Protein AF-A0A383DN54-F1 (afdb_monomer_lite)

Foldseek 3Di:
DQQLLVLQLQLLVCQLVLNLVSSLVSLLVSLVVCVVVVHDQVLVLLLQLAKFWPPPLDRDRDPVSSVVVSVVVPPDPDDPDSAHEAEDEAAAPVGLQDDDSDPPPPPVPDPPPQFKWKKKFKFAFQDWDWDDDPNDIDIGGRFTHPIDTDDGDDPDDDDPVVVVVSRRSIHINARARSSGGHMTMYMYIYHYHDD

Secondary structure (DSSP, 8-state):
-HHHHHHHHHHHHHHHTT-HHHHHHHHHHHHHHHHTTT--HHHHHHHTSS-EEES-SS---SHHHHHHHHHTT-S-----S-EEEEEEE-SBTTBTT---SS-TT--TT-S-TT-EEEEEEEE-SSPEEEEEETTEEEEEES-EEEEEEEEEE-SSPP-HHHHHHHHHT-EEEPEEETTEEE-EEEEEEEEPPP-

Organism: NCBI:txid408172

pLDDT: mean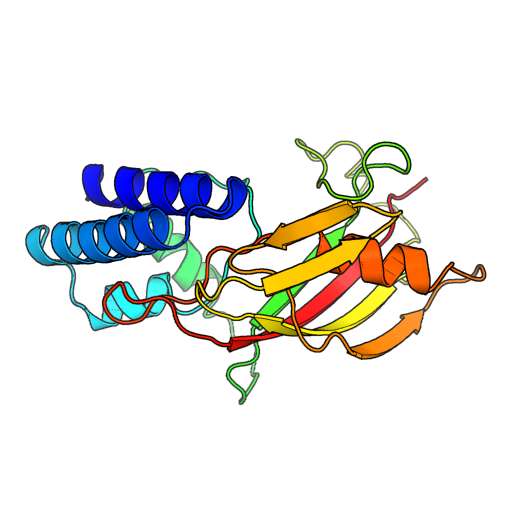 81.06, std 15.21, range [35.59, 97.69]

Radius of gyration: 17.47 Å; chains: 1; bounding box: 41×42×43 Å

Sequence (195 aa):
EGMAMVEIYLGDWQVLFGNSEAAARSYARANQLLLDAGIDQLTINRVFAEPKLLPAFNFISSWEQALAGLDARDQPSSSVEDVSNFSFRQWSPQFPYSKAPVDYGADDSLEMDDEYAIFSFNLAGLEEGGRWHRGRFRKGVSSPRDLELLTINFREPVNRMELENSILNLNFRPKLEDGAPQSVNATLSYQFAGE

Structure (mmCIF, N/CA/C/O backbone):
data_AF-A0A383DN54-F1
#
_entry.id   AF-A0A383DN54-F1
#
loop_
_atom_site.group_PDB
_atom_site.id
_atom_site.type_symbol
_atom_site.label_atom_id
_atom_site.label_alt_id
_atom_site.label_comp_id
_atom_site.label_asym_id
_atom_site.label_entity_id
_atom_site.label_seq_id
_atom_site.pdbx_PDB_ins_code
_atom_site.Cartn_x
_atom_site.Cartn_y
_atom_site.Cartn_z
_atom_site.occupancy
_atom_site.B_iso_or_equiv
_atom_site.auth_seq_id
_atom_site.auth_comp_id
_atom_site.auth_asym_id
_atom_site.auth_atom_id
_atom_site.pdbx_PDB_model_num
ATOM 1 N N . GLU A 1 1 ? -7.478 4.820 19.600 1.00 81.31 1 GLU A N 1
ATOM 2 C CA . GLU A 1 1 ? -6.587 5.282 18.507 1.00 81.31 1 GLU A CA 1
ATOM 3 C C . GLU A 1 1 ? -5.239 4.562 18.434 1.00 81.31 1 GLU A C 1
ATOM 5 O O . GLU A 1 1 ? -5.032 3.840 17.471 1.00 81.31 1 GLU A O 1
ATOM 10 N N . GLY A 1 2 ? -4.331 4.674 19.417 1.00 86.44 2 GLY A N 1
ATOM 11 C CA . GLY A 1 2 ? -2.987 4.062 19.315 1.00 86.44 2 GLY A CA 1
ATOM 12 C C . GLY A 1 2 ? -2.985 2.548 19.038 1.00 86.44 2 GLY A C 1
ATOM 13 O O . GLY A 1 2 ? -2.234 2.069 18.195 1.00 86.44 2 GLY A O 1
ATOM 14 N N . MET A 1 3 ? -3.897 1.796 19.663 1.00 90.81 3 MET A N 1
ATOM 15 C CA . MET A 1 3 ? -4.083 0.367 19.365 1.00 90.81 3 MET A CA 1
ATOM 16 C C . MET A 1 3 ? -4.560 0.103 17.930 1.00 90.81 3 MET A C 1
ATOM 18 O O . MET A 1 3 ? -4.166 -0.897 17.339 1.00 90.81 3 MET A O 1
ATOM 22 N N . ALA A 1 4 ? -5.372 0.993 17.355 1.00 93.12 4 ALA A N 1
ATOM 23 C CA . ALA A 1 4 ? -5.788 0.869 15.963 1.00 93.12 4 ALA A CA 1
ATOM 24 C C . ALA A 1 4 ? -4.604 1.064 15.010 1.00 93.12 4 ALA A C 1
ATOM 26 O O . ALA A 1 4 ? -4.461 0.316 14.049 1.00 93.12 4 ALA A O 1
ATOM 27 N N . MET A 1 5 ? -3.714 2.016 15.318 1.00 90.81 5 MET A N 1
ATOM 28 C CA . MET A 1 5 ? -2.477 2.215 14.555 1.00 90.81 5 MET A CA 1
ATOM 29 C C . MET A 1 5 ? -1.598 0.968 14.578 1.00 90.81 5 MET A C 1
ATOM 31 O O . MET A 1 5 ? -1.124 0.535 13.531 1.00 90.81 5 MET A O 1
ATOM 35 N N . VAL A 1 6 ? -1.434 0.340 15.746 1.00 92.94 6 VAL A N 1
ATOM 36 C CA . VAL A 1 6 ? -0.702 -0.930 15.866 1.00 92.94 6 VAL A CA 1
ATOM 37 C C . VAL A 1 6 ? -1.313 -2.013 14.978 1.00 92.94 6 VAL A C 1
ATOM 39 O O . VAL A 1 6 ? -0.575 -2.698 14.276 1.00 92.94 6 VAL A O 1
ATOM 42 N N . GLU A 1 7 ? -2.639 -2.150 14.964 1.00 95.44 7 GLU A N 1
ATOM 43 C CA . GLU A 1 7 ? -3.322 -3.131 14.112 1.00 95.44 7 GLU A CA 1
ATOM 44 C C . GLU A 1 7 ? -3.128 -2.849 12.615 1.00 95.44 7 GLU A C 1
ATOM 46 O O . GLU A 1 7 ? -2.909 -3.781 11.847 1.00 95.44 7 GLU A O 1
ATOM 51 N N . ILE A 1 8 ? -3.093 -1.584 12.185 1.00 94.12 8 ILE A N 1
ATOM 52 C CA . ILE A 1 8 ? -2.778 -1.236 10.788 1.00 94.12 8 ILE A CA 1
ATOM 53 C C . ILE A 1 8 ? -1.373 -1.716 10.414 1.00 94.12 8 ILE A C 1
ATOM 55 O O . ILE A 1 8 ? -1.195 -2.375 9.390 1.00 94.12 8 ILE A O 1
ATOM 59 N N . TYR A 1 9 ? -0.373 -1.416 11.245 1.00 93.44 9 TYR A N 1
ATOM 60 C CA . TYR A 1 9 ? 1.002 -1.849 10.988 1.00 93.44 9 TYR A CA 1
ATOM 61 C C . TYR A 1 9 ? 1.158 -3.366 11.074 1.00 93.44 9 TYR A C 1
ATOM 63 O O . TYR A 1 9 ? 1.936 -3.942 10.316 1.00 93.44 9 TYR A O 1
ATOM 71 N N . LEU A 1 10 ? 0.409 -4.028 11.957 1.00 95.06 10 LEU A N 1
ATOM 72 C CA . LEU A 1 10 ? 0.352 -5.484 11.988 1.00 95.06 10 LEU A CA 1
ATOM 73 C C . LEU A 1 10 ? -0.206 -6.030 10.670 1.00 95.06 10 LEU A C 1
ATOM 75 O O . LEU A 1 10 ? 0.384 -6.951 10.113 1.00 95.06 10 LEU A O 1
ATOM 79 N N . GLY A 1 11 ? -1.271 -5.430 10.134 1.00 95.19 11 GLY A N 1
ATOM 80 C CA . GLY A 1 11 ? -1.813 -5.769 8.819 1.00 95.19 11 GLY A CA 1
ATOM 81 C C . GLY A 1 11 ? -0.771 -5.639 7.707 1.00 95.19 11 GLY A C 1
ATOM 82 O O . GLY A 1 11 ? -0.565 -6.586 6.950 1.00 95.19 11 GLY A O 1
ATOM 83 N N . ASP A 1 12 ? -0.031 -4.529 7.671 1.00 94.38 12 ASP A N 1
ATOM 84 C CA . ASP A 1 12 ? 1.045 -4.317 6.691 1.00 94.38 12 ASP A CA 1
ATOM 85 C C . ASP A 1 12 ? 2.143 -5.381 6.781 1.00 94.38 12 ASP A C 1
ATOM 87 O O . ASP A 1 12 ? 2.633 -5.877 5.764 1.00 94.38 12 ASP A O 1
ATOM 91 N N . TRP A 1 13 ? 2.521 -5.762 8.002 1.00 93.94 13 TRP A N 1
ATOM 92 C CA . TRP A 1 13 ? 3.463 -6.852 8.226 1.00 93.94 13 TRP A CA 1
ATOM 93 C C . TRP A 1 13 ? 2.933 -8.176 7.677 1.00 93.94 13 TRP A C 1
ATOM 95 O O . TRP A 1 13 ? 3.672 -8.900 7.013 1.00 93.94 13 TRP A O 1
ATOM 105 N N . GLN A 1 14 ? 1.657 -8.488 7.907 1.00 94.62 14 GLN A N 1
ATOM 106 C CA . GLN A 1 14 ? 1.045 -9.698 7.359 1.00 94.62 14 GLN A CA 1
ATOM 107 C C . GLN A 1 14 ? 1.033 -9.681 5.822 1.00 94.62 14 GLN A C 1
ATOM 109 O O . GLN A 1 14 ? 1.320 -10.712 5.214 1.00 94.62 14 GLN A O 1
ATOM 114 N N . VAL A 1 15 ? 0.800 -8.525 5.185 1.00 91.81 15 VAL A N 1
ATOM 115 C CA . VAL A 1 15 ? 0.902 -8.368 3.720 1.00 91.81 15 VAL A CA 1
ATOM 116 C C . VAL A 1 15 ? 2.311 -8.690 3.224 1.00 91.81 15 VAL A C 1
ATOM 118 O O . VAL A 1 15 ? 2.463 -9.510 2.319 1.00 91.81 15 VAL A O 1
ATOM 121 N N . LEU A 1 16 ? 3.346 -8.119 3.850 1.00 89.62 16 LEU A N 1
ATOM 122 C CA . LEU A 1 16 ? 4.748 -8.355 3.474 1.00 89.62 16 LEU A CA 1
ATOM 123 C C . LEU A 1 16 ? 5.159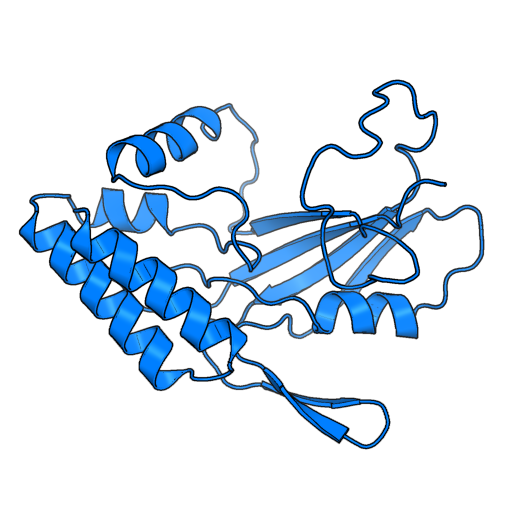 -9.834 3.563 1.00 89.62 16 LEU A C 1
ATOM 125 O O . LEU A 1 16 ? 6.034 -10.277 2.818 1.00 89.62 16 LEU A O 1
ATOM 129 N N . PHE A 1 17 ? 4.523 -10.602 4.450 1.00 88.75 17 PHE A N 1
ATOM 130 C CA . PHE A 1 17 ? 4.756 -12.040 4.610 1.00 88.75 17 PHE A CA 1
ATOM 131 C C . PHE A 1 17 ? 3.732 -12.927 3.886 1.00 88.75 17 PHE A C 1
ATOM 133 O O . PHE A 1 17 ? 3.776 -14.150 4.025 1.00 88.75 17 PHE A O 1
ATOM 140 N N . GLY A 1 18 ? 2.836 -12.340 3.089 1.00 88.44 18 GLY A N 1
ATOM 141 C CA . GLY A 1 18 ? 1.869 -13.076 2.277 1.00 88.44 18 GLY A CA 1
ATOM 142 C C . GLY A 1 18 ? 0.733 -13.731 3.069 1.00 88.44 18 GLY A C 1
ATOM 143 O O . GLY A 1 18 ? 0.177 -14.726 2.613 1.00 88.44 18 GLY A O 1
ATOM 144 N N . ASN A 1 19 ? 0.385 -13.205 4.244 1.00 91.56 19 ASN A N 1
ATOM 145 C CA . ASN A 1 19 ? -0.679 -13.728 5.100 1.00 91.56 19 ASN A CA 1
ATOM 146 C C . ASN A 1 19 ? -1.969 -12.898 4.953 1.00 91.56 19 ASN A C 1
ATOM 148 O O . ASN A 1 19 ? -2.297 -12.056 5.792 1.00 91.56 19 ASN A O 1
ATOM 152 N N . SER A 1 20 ? -2.688 -13.138 3.855 1.00 90.94 20 SER A N 1
ATOM 153 C CA . SER A 1 20 ? -3.900 -12.406 3.450 1.00 90.94 20 SER A CA 1
ATOM 154 C C . SER A 1 20 ? -4.986 -12.379 4.536 1.00 90.94 20 SER A C 1
ATOM 156 O O . SER A 1 20 ? -5.504 -11.320 4.886 1.00 90.94 20 SER A O 1
ATOM 158 N N . GLU A 1 21 ? -5.301 -13.529 5.131 1.00 92.31 21 GLU A N 1
ATOM 159 C CA . GLU A 1 21 ? -6.377 -13.652 6.121 1.00 92.31 21 GLU A CA 1
ATOM 160 C C . GLU A 1 21 ? -6.054 -12.923 7.436 1.00 92.31 21 GLU A C 1
ATOM 162 O O . GLU A 1 21 ? -6.937 -12.348 8.078 1.00 92.31 21 GLU A O 1
ATOM 167 N N . ALA A 1 22 ? -4.793 -12.950 7.875 1.00 94.69 22 ALA A N 1
ATOM 168 C CA . ALA A 1 22 ? -4.376 -12.205 9.059 1.00 94.69 22 ALA A CA 1
ATOM 169 C C . ALA A 1 22 ? -4.338 -10.695 8.788 1.00 94.69 22 ALA A C 1
ATOM 171 O O . ALA A 1 22 ? -4.782 -9.927 9.639 1.00 94.69 22 ALA A O 1
ATOM 172 N N . ALA A 1 23 ? -3.888 -10.278 7.599 1.00 95.31 23 ALA A N 1
ATOM 173 C CA . ALA A 1 23 ? -3.925 -8.877 7.187 1.00 95.31 23 ALA A CA 1
ATOM 174 C C . ALA A 1 23 ? -5.361 -8.326 7.195 1.00 95.31 23 ALA A C 1
ATOM 176 O O . ALA A 1 23 ? -5.616 -7.296 7.816 1.00 95.31 23 ALA A O 1
ATOM 177 N N . ALA A 1 24 ? -6.315 -9.056 6.601 1.00 95.12 24 ALA A N 1
ATOM 178 C CA . ALA A 1 24 ? -7.727 -8.669 6.576 1.00 95.12 24 ALA A CA 1
ATOM 179 C C . ALA A 1 24 ? -8.295 -8.476 7.990 1.00 95.12 24 ALA A C 1
ATOM 181 O O . ALA A 1 24 ? -8.959 -7.481 8.275 1.00 95.12 24 ALA A O 1
ATOM 182 N N . ARG A 1 25 ? -7.996 -9.414 8.898 1.00 96.81 25 ARG A N 1
ATOM 183 C CA . ARG A 1 25 ? -8.436 -9.343 10.297 1.00 96.81 25 ARG A CA 1
ATOM 184 C C . ARG A 1 25 ? -7.854 -8.140 11.028 1.00 96.81 25 ARG A C 1
ATOM 186 O O . ARG A 1 25 ? -8.587 -7.476 11.756 1.00 96.81 25 ARG A O 1
ATOM 193 N N . SER A 1 26 ? -6.571 -7.854 10.832 1.00 97.44 26 SER A N 1
ATOM 194 C CA . SER A 1 26 ? -5.925 -6.691 11.440 1.00 97.44 26 SER A CA 1
ATOM 195 C C . SER A 1 26 ? -6.506 -5.372 10.925 1.00 97.44 26 SER A C 1
ATOM 197 O O . SER A 1 26 ? -6.818 -4.502 11.734 1.00 97.44 26 SER A O 1
ATOM 199 N N . TYR A 1 27 ? -6.764 -5.235 9.621 1.00 97.06 27 TYR A N 1
ATOM 200 C CA . TYR A 1 27 ? -7.392 -4.026 9.072 1.00 97.06 27 TYR A CA 1
ATOM 201 C C . TYR A 1 27 ? -8.840 -3.834 9.545 1.00 97.06 27 TYR A C 1
ATOM 203 O O . TYR A 1 27 ? -9.205 -2.735 9.967 1.00 97.06 27 TYR A O 1
ATOM 211 N N . ALA A 1 28 ? -9.641 -4.902 9.588 1.00 97.31 28 ALA A N 1
ATOM 212 C CA . ALA A 1 28 ? -10.996 -4.839 10.135 1.00 97.31 28 ALA A CA 1
ATOM 213 C C . ALA A 1 28 ? -10.992 -4.463 11.627 1.00 97.31 28 ALA A C 1
ATOM 215 O O . ALA A 1 28 ? -11.784 -3.633 12.078 1.00 97.31 28 ALA A O 1
ATOM 216 N N . ARG A 1 29 ? -10.056 -5.026 12.404 1.00 97.69 29 ARG A N 1
ATOM 217 C CA . ARG A 1 29 ? -9.902 -4.704 13.826 1.00 97.69 29 ARG A CA 1
ATOM 218 C C . ARG A 1 29 ? -9.441 -3.268 14.044 1.00 97.69 29 ARG A C 1
ATOM 220 O O . ARG A 1 29 ? -9.940 -2.614 14.957 1.00 97.69 29 ARG A O 1
ATOM 227 N N . ALA A 1 30 ? -8.523 -2.771 13.220 1.00 96.81 30 ALA A N 1
ATOM 228 C CA . ALA A 1 30 ? -8.119 -1.373 13.246 1.00 96.81 30 ALA A CA 1
ATOM 229 C C . ALA A 1 30 ? -9.314 -0.441 13.022 1.00 96.81 30 ALA A C 1
ATOM 231 O O . ALA A 1 30 ? -9.495 0.489 13.804 1.00 96.81 30 ALA A O 1
ATOM 232 N N . ASN A 1 31 ? -10.154 -0.725 12.019 1.00 97.12 31 ASN A N 1
ATOM 233 C CA . ASN A 1 31 ? -11.358 0.059 11.745 1.00 97.12 31 ASN A CA 1
ATOM 234 C C . ASN A 1 31 ? -12.286 0.105 12.967 1.00 97.12 31 ASN A C 1
ATOM 236 O O . ASN A 1 31 ? -12.652 1.187 13.420 1.00 97.12 31 ASN A O 1
ATOM 240 N N . GLN A 1 32 ? -12.573 -1.052 13.575 1.00 97.62 32 GLN A N 1
ATOM 241 C CA . GLN A 1 32 ? -13.405 -1.117 14.780 1.00 97.62 32 GLN A CA 1
ATOM 242 C C . GLN A 1 32 ? -12.823 -0.293 15.938 1.00 97.62 32 GLN A C 1
ATOM 244 O O . GLN A 1 32 ? -13.542 0.458 16.585 1.00 97.62 32 GLN A O 1
ATOM 249 N N . LEU A 1 33 ? -11.512 -0.376 16.177 1.00 96.81 33 LEU A N 1
ATOM 250 C CA . LEU A 1 33 ? -10.848 0.376 17.248 1.00 96.81 33 LEU A CA 1
ATOM 251 C C . LEU A 1 33 ? -10.843 1.898 17.019 1.00 96.81 33 LEU A C 1
ATOM 253 O O . LEU A 1 33 ? -10.685 2.651 17.984 1.00 96.81 33 LEU A O 1
ATOM 257 N N . LEU A 1 34 ? -10.948 2.357 15.769 1.00 95.44 34 LEU A N 1
ATOM 258 C CA . LEU A 1 34 ? -11.106 3.776 15.434 1.00 95.44 34 LEU A CA 1
ATOM 259 C C . LEU A 1 34 ? -12.551 4.231 15.654 1.00 95.44 34 LEU A C 1
ATOM 261 O O . LEU A 1 34 ? -12.761 5.268 16.281 1.00 95.44 34 LEU A O 1
ATOM 265 N N . LEU A 1 35 ? -13.530 3.425 15.231 1.00 96.69 35 LEU A N 1
ATOM 266 C CA . LEU A 1 35 ? -14.949 3.671 15.509 1.00 96.69 35 LEU A CA 1
ATOM 267 C C . LEU A 1 35 ? -15.223 3.739 17.017 1.00 96.69 35 LEU A C 1
ATOM 269 O O . LEU A 1 35 ? -15.844 4.686 17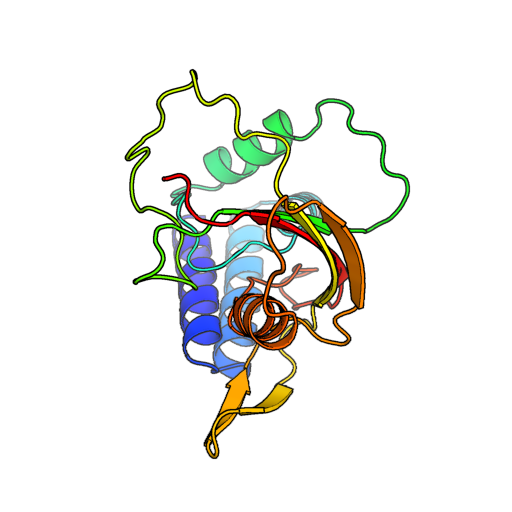.495 1.00 96.69 35 LEU A O 1
ATOM 273 N N . ASP A 1 36 ? -14.688 2.787 17.786 1.00 96.50 36 ASP A N 1
ATOM 274 C CA . ASP A 1 36 ? -14.809 2.746 19.250 1.00 96.50 36 ASP A CA 1
ATOM 275 C C . ASP A 1 36 ? -14.130 3.953 19.925 1.00 96.50 36 ASP A C 1
ATOM 277 O O . ASP A 1 36 ? -14.487 4.334 21.040 1.00 96.50 36 ASP A O 1
ATOM 281 N N . ALA A 1 37 ? -13.150 4.570 19.254 1.00 93.69 37 ALA A N 1
ATOM 282 C CA . ALA A 1 37 ? -12.508 5.803 19.701 1.00 93.69 37 ALA A CA 1
ATOM 283 C C . ALA A 1 37 ? -13.303 7.073 19.335 1.00 93.69 37 ALA A C 1
ATOM 285 O O . ALA A 1 37 ? -12.861 8.172 19.658 1.00 93.69 37 ALA A O 1
ATOM 286 N N . GLY A 1 38 ? -14.472 6.936 18.701 1.00 94.75 38 GLY A N 1
ATOM 287 C CA . GLY A 1 38 ? -15.348 8.046 18.327 1.00 94.75 38 GLY A CA 1
ATOM 288 C C . GLY A 1 38 ? -15.008 8.702 16.989 1.00 94.75 38 GLY A C 1
ATOM 289 O O . GLY A 1 38 ? -15.513 9.788 16.706 1.00 94.75 38 GLY A O 1
ATOM 290 N N . ILE A 1 39 ? -14.164 8.074 16.167 1.00 94.12 39 ILE A N 1
ATOM 291 C CA . ILE A 1 39 ? -13.827 8.575 14.833 1.00 94.12 39 ILE A CA 1
ATOM 292 C C . ILE A 1 39 ? -14.906 8.117 13.850 1.00 94.12 39 ILE A C 1
ATOM 294 O O . ILE A 1 39 ? -15.257 6.941 13.802 1.00 94.12 39 ILE A O 1
ATOM 298 N N . ASP A 1 40 ? -15.418 9.046 13.048 1.00 94.88 40 ASP A N 1
ATOM 299 C CA . ASP A 1 40 ? -16.449 8.766 12.049 1.00 94.88 40 ASP A CA 1
ATOM 300 C C . ASP A 1 40 ? -15.932 7.903 10.877 1.00 94.88 40 ASP A C 1
ATOM 302 O O . ASP A 1 40 ? -14.823 8.113 10.377 1.00 94.88 40 ASP A O 1
ATOM 306 N N . GLN A 1 41 ? -16.766 6.975 10.389 1.00 95.31 41 GLN A N 1
ATOM 307 C CA . GLN A 1 41 ? -16.407 6.030 9.322 1.00 95.31 41 GLN A CA 1
ATOM 308 C C . GLN A 1 41 ? -15.995 6.724 8.016 1.00 95.31 41 GLN A C 1
ATOM 310 O O . GLN A 1 41 ? -15.063 6.267 7.356 1.00 95.31 41 GLN A O 1
ATOM 315 N N . LEU A 1 42 ? -16.619 7.850 7.647 1.00 93.38 42 LEU A N 1
ATOM 316 C CA . LEU A 1 42 ? -16.231 8.586 6.437 1.00 93.38 42 LEU A CA 1
ATOM 317 C C . LEU A 1 42 ? -14.825 9.159 6.586 1.00 93.38 42 LEU A C 1
ATOM 319 O O . LEU A 1 42 ? -14.046 9.147 5.636 1.00 93.38 42 LEU A O 1
ATOM 323 N N . THR A 1 43 ? -14.482 9.630 7.785 1.00 91.31 43 THR A N 1
ATOM 324 C CA . THR A 1 43 ? -13.129 10.115 8.088 1.00 91.31 43 THR A CA 1
ATOM 325 C C . THR A 1 43 ? -12.119 8.973 8.010 1.00 91.31 43 THR A C 1
ATOM 327 O O . THR A 1 43 ? -11.040 9.144 7.445 1.00 91.31 43 THR A O 1
ATOM 330 N N . ILE A 1 44 ? -12.483 7.788 8.512 1.00 93.19 44 ILE A N 1
ATOM 331 C CA . ILE A 1 44 ? -11.627 6.602 8.431 1.00 93.19 44 ILE A CA 1
ATOM 332 C C . ILE A 1 44 ? -11.376 6.204 6.976 1.00 93.19 44 ILE A C 1
ATOM 334 O O . ILE A 1 44 ? -10.223 6.071 6.562 1.00 93.19 44 ILE A O 1
ATOM 338 N N . ASN A 1 45 ? -12.442 6.095 6.184 1.00 93.25 45 ASN A N 1
ATOM 339 C CA . ASN A 1 45 ? -12.356 5.725 4.774 1.00 93.25 45 ASN A CA 1
ATOM 340 C C . ASN A 1 45 ? -11.537 6.740 3.972 1.00 93.25 45 ASN A C 1
ATOM 342 O O . ASN A 1 45 ? -10.791 6.338 3.092 1.00 93.25 45 ASN A O 1
ATOM 346 N N . ARG A 1 46 ? -11.596 8.038 4.302 1.00 90.44 46 ARG A N 1
ATOM 347 C CA . ARG A 1 46 ? -10.743 9.060 3.670 1.00 90.44 46 ARG A CA 1
ATOM 348 C C . ARG A 1 46 ? -9.257 8.840 3.952 1.00 90.44 46 ARG A C 1
ATOM 350 O O . ARG A 1 46 ? -8.459 8.902 3.025 1.00 90.44 46 ARG A O 1
ATOM 357 N N . VAL A 1 47 ? -8.881 8.530 5.197 1.00 88.50 47 VAL A N 1
ATOM 358 C CA . VAL A 1 47 ? -7.473 8.268 5.569 1.00 88.50 47 VAL A CA 1
ATOM 359 C C . VAL A 1 47 ? -6.906 7.049 4.837 1.00 88.50 47 VAL A C 1
ATOM 361 O O . VAL A 1 47 ? -5.729 7.046 4.476 1.00 88.50 47 VAL A O 1
ATOM 364 N N . PHE A 1 48 ? -7.728 6.025 4.597 1.00 90.31 48 PHE A N 1
ATOM 365 C CA . PHE A 1 48 ? -7.310 4.785 3.930 1.00 90.31 48 PHE A CA 1
ATOM 366 C C . PHE A 1 48 ? -7.817 4.644 2.490 1.00 90.31 48 PHE A C 1
ATOM 368 O O . PHE A 1 48 ? -7.754 3.550 1.926 1.00 90.31 48 PHE A O 1
ATOM 375 N N . ALA A 1 49 ? -8.280 5.739 1.879 1.00 88.75 49 ALA A N 1
ATOM 376 C CA . ALA A 1 49 ? -8.778 5.743 0.506 1.00 88.75 49 ALA A CA 1
ATOM 377 C C . ALA A 1 49 ? -7.671 5.423 -0.502 1.00 88.75 49 ALA A C 1
ATOM 379 O O . ALA A 1 49 ? -7.936 4.839 -1.552 1.00 88.75 49 ALA A O 1
ATOM 380 N N . GLU A 1 50 ? -6.432 5.784 -0.170 1.00 86.50 50 GLU A N 1
ATOM 381 C CA . GLU A 1 50 ? -5.282 5.532 -1.020 1.00 86.50 50 GLU A CA 1
ATOM 382 C C . GLU A 1 50 ? -4.461 4.331 -0.536 1.00 86.50 50 GLU A C 1
ATOM 384 O O . GLU A 1 50 ? -4.085 4.256 0.642 1.00 86.50 50 GLU A O 1
ATOM 389 N N . PRO A 1 51 ? -4.100 3.418 -1.448 1.00 89.94 51 PRO A N 1
ATOM 390 C CA . PRO A 1 51 ? -3.103 2.403 -1.171 1.00 89.94 51 PRO A CA 1
ATOM 391 C C . PRO A 1 51 ? -1.741 3.037 -0.850 1.00 89.94 51 PRO A C 1
ATOM 393 O O . PRO A 1 51 ? -1.399 4.124 -1.317 1.00 89.94 51 PRO A O 1
ATOM 396 N N . LYS A 1 52 ? -0.914 2.335 -0.071 1.00 89.25 52 LYS A N 1
ATOM 397 C CA . LYS A 1 52 ? 0.404 2.830 0.364 1.00 89.25 52 LYS A CA 1
ATOM 398 C C . LYS A 1 52 ? 1.496 1.828 0.036 1.00 89.25 52 LYS A C 1
ATOM 400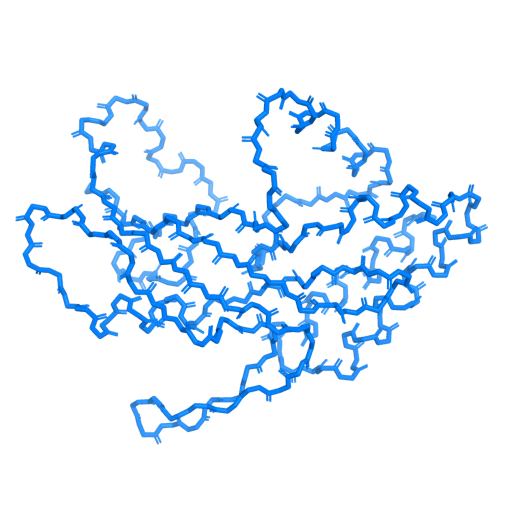 O O . LYS A 1 52 ? 1.359 0.656 0.352 1.00 89.25 52 LYS A O 1
ATOM 405 N N . LEU A 1 53 ? 2.610 2.273 -0.539 1.00 88.50 53 LEU A N 1
ATOM 406 C CA . LEU A 1 53 ? 3.768 1.403 -0.755 1.00 88.50 53 LEU A CA 1
ATOM 407 C C . LEU A 1 53 ? 4.324 0.884 0.586 1.00 88.50 53 LEU A C 1
ATOM 409 O O . LEU A 1 53 ? 4.474 1.657 1.537 1.00 88.50 53 LEU A O 1
ATOM 413 N N . LEU A 1 54 ? 4.657 -0.407 0.638 1.00 89.12 54 LEU A N 1
ATOM 414 C CA . LEU A 1 54 ? 5.244 -1.077 1.796 1.00 89.12 54 LEU A CA 1
ATOM 415 C C . LEU A 1 54 ? 6.721 -1.451 1.566 1.00 89.12 54 LEU A C 1
ATOM 417 O O . LEU A 1 54 ? 7.087 -1.836 0.454 1.00 89.12 54 LEU A O 1
ATOM 421 N N . PRO A 1 55 ? 7.564 -1.408 2.617 1.00 84.88 55 PRO A N 1
ATOM 422 C CA . PRO A 1 55 ? 7.251 -0.940 3.971 1.00 84.88 55 PRO A CA 1
ATOM 423 C C . PRO A 1 55 ? 6.970 0.571 4.008 1.00 84.88 55 PRO A C 1
ATOM 425 O O . PRO A 1 55 ? 7.574 1.353 3.278 1.00 84.88 55 PRO A O 1
ATOM 428 N N . ALA A 1 56 ? 6.031 0.990 4.859 1.00 80.38 56 ALA A N 1
ATOM 429 C CA . ALA A 1 56 ? 5.715 2.402 5.025 1.00 80.38 56 ALA A CA 1
ATOM 430 C C . ALA A 1 56 ? 6.843 3.098 5.807 1.00 80.38 56 ALA A C 1
ATOM 432 O O . ALA A 1 56 ? 6.981 2.889 7.008 1.00 80.38 56 ALA A O 1
ATOM 433 N N . PHE A 1 57 ? 7.626 3.940 5.131 1.00 69.94 57 PHE A N 1
ATOM 434 C CA . PHE A 1 57 ? 8.767 4.640 5.741 1.00 69.94 57 PHE A CA 1
ATOM 435 C C . PHE A 1 57 ? 8.352 5.729 6.741 1.00 69.94 57 PHE A C 1
ATOM 437 O O . PHE A 1 57 ? 9.046 5.965 7.725 1.00 69.94 57 PHE A O 1
ATOM 444 N N . ASN A 1 58 ? 7.183 6.340 6.537 1.00 76.00 58 ASN A N 1
ATOM 445 C CA . ASN A 1 58 ? 6.631 7.327 7.462 1.00 76.00 58 ASN A CA 1
ATOM 446 C C . ASN A 1 58 ? 5.763 6.620 8.505 1.00 76.00 58 ASN A C 1
ATOM 448 O O . ASN A 1 58 ? 4.638 6.188 8.202 1.00 76.00 58 ASN A O 1
ATOM 452 N N . PHE A 1 59 ? 6.305 6.494 9.718 1.00 78.81 59 PHE A N 1
ATOM 453 C CA . PHE A 1 59 ? 5.577 5.999 10.878 1.00 78.81 59 PHE A CA 1
ATOM 454 C C . PHE A 1 59 ? 4.618 7.076 11.394 1.00 78.81 59 PHE A C 1
ATOM 456 O O . PHE A 1 59 ? 5.028 8.189 11.705 1.00 78.81 59 PHE A O 1
ATOM 463 N N . ILE A 1 60 ? 3.343 6.721 11.472 1.00 80.81 60 ILE A N 1
ATOM 464 C CA . ILE A 1 60 ? 2.244 7.551 11.942 1.00 80.81 60 ILE A CA 1
ATOM 465 C C . ILE A 1 60 ? 1.826 6.958 13.280 1.00 80.81 60 ILE A C 1
ATOM 467 O O . ILE A 1 60 ? 1.288 5.851 13.338 1.00 80.81 60 ILE A O 1
ATOM 471 N N . SER A 1 61 ? 2.121 7.667 14.365 1.00 79.19 61 SER A N 1
ATOM 472 C CA . SER A 1 61 ? 1.895 7.148 15.716 1.00 79.19 61 SER A CA 1
ATOM 473 C C . SER A 1 61 ? 0.515 7.491 16.279 1.00 79.19 61 SER A C 1
ATOM 475 O O . SER A 1 61 ? 0.100 6.894 17.275 1.00 79.19 61 SER A O 1
ATOM 477 N N . SER A 1 62 ? -0.210 8.422 15.651 1.00 84.06 62 SER A N 1
ATOM 478 C CA . SER A 1 62 ? -1.524 8.893 16.099 1.00 84.06 62 SER A CA 1
ATOM 479 C C . SER A 1 62 ? -2.486 9.155 14.940 1.00 84.06 62 SER A C 1
ATOM 481 O O . SER A 1 62 ? -2.077 9.333 13.793 1.00 84.06 62 SER A O 1
ATOM 483 N N . TRP A 1 63 ? -3.785 9.206 15.251 1.00 83.31 63 TRP A N 1
ATOM 484 C CA . TRP A 1 63 ? -4.815 9.567 14.276 1.00 83.31 63 TRP A CA 1
ATOM 485 C C . TRP A 1 63 ? -4.643 10.998 13.756 1.00 83.31 63 TRP A C 1
ATOM 487 O O . TRP A 1 63 ? -4.751 11.239 12.560 1.00 83.31 63 TRP A O 1
ATOM 497 N N . GLU A 1 64 ? -4.284 11.932 14.635 1.00 85.25 64 GLU A N 1
ATOM 498 C CA . GLU A 1 64 ? -4.028 13.332 14.280 1.00 85.25 64 GLU A CA 1
ATOM 499 C C . GLU A 1 64 ? -2.919 13.477 13.225 1.00 85.25 64 GLU A C 1
ATOM 501 O O . GLU A 1 64 ? -3.072 14.221 12.261 1.00 85.25 64 GLU A O 1
ATOM 506 N N . GLN A 1 65 ? -1.834 12.703 13.341 1.00 82.50 65 GLN A N 1
ATOM 507 C CA . GLN A 1 65 ? -0.786 12.675 12.316 1.00 82.50 65 GLN A CA 1
ATOM 508 C C . GLN A 1 65 ? -1.283 12.084 10.989 1.00 82.50 65 GLN A C 1
ATOM 510 O O . GLN A 1 65 ? -0.840 12.514 9.925 1.00 82.50 65 GLN A O 1
ATOM 515 N N . ALA A 1 66 ? -2.196 11.107 11.037 1.00 82.38 66 ALA A N 1
ATOM 516 C CA . ALA A 1 66 ? -2.811 10.546 9.836 1.00 82.38 66 ALA A CA 1
ATOM 517 C C . ALA A 1 66 ? -3.676 11.592 9.111 1.00 82.38 66 ALA A C 1
ATOM 519 O O . ALA A 1 66 ? -3.598 11.703 7.889 1.00 82.38 66 ALA A O 1
ATOM 520 N N . LEU A 1 67 ? -4.440 12.389 9.867 1.00 82.62 67 LEU A N 1
ATOM 521 C CA . LEU A 1 67 ? -5.263 13.484 9.345 1.00 82.62 67 LEU A CA 1
ATOM 522 C C . LEU A 1 67 ? -4.421 14.623 8.766 1.00 82.62 67 LEU A C 1
ATOM 524 O O . LEU A 1 67 ? -4.691 15.068 7.657 1.00 82.62 67 LEU A O 1
ATOM 528 N N . ALA A 1 68 ? -3.352 15.034 9.452 1.00 80.31 68 ALA A N 1
ATOM 529 C CA . ALA A 1 68 ? -2.451 16.070 8.943 1.00 80.31 68 ALA A CA 1
ATOM 530 C C . ALA A 1 68 ? -1.843 15.696 7.574 1.00 80.31 68 ALA A C 1
ATOM 532 O O . ALA A 1 68 ? -1.578 16.562 6.740 1.00 80.31 68 ALA A O 1
ATOM 533 N N . GLY A 1 69 ? -1.648 14.396 7.321 1.00 70.31 69 GLY A N 1
ATOM 534 C CA . GLY A 1 69 ? -1.222 13.885 6.019 1.00 70.31 69 GLY A CA 1
ATOM 535 C C . GLY A 1 69 ? -2.280 14.001 4.914 1.00 70.31 69 GLY A C 1
ATOM 536 O O . GLY A 1 69 ? -1.903 14.107 3.749 1.00 70.31 69 GLY A O 1
ATOM 537 N N . LEU A 1 70 ? -3.575 13.999 5.254 1.00 68.00 70 LEU A N 1
ATOM 538 C CA . LEU A 1 70 ? -4.666 14.269 4.309 1.00 68.00 70 LEU A CA 1
ATOM 539 C C . LEU A 1 70 ? -4.752 15.757 3.958 1.00 68.00 70 LEU A C 1
ATOM 541 O O . LEU A 1 70 ? -4.828 16.096 2.782 1.00 68.00 70 LEU A O 1
ATOM 545 N N . ASP A 1 71 ? -4.661 16.646 4.949 1.00 60.12 71 ASP A N 1
ATOM 546 C CA . ASP A 1 71 ? -4.771 18.096 4.724 1.00 60.12 71 ASP A CA 1
ATOM 547 C C . ASP A 1 71 ? -3.633 18.639 3.842 1.00 60.12 71 ASP A C 1
ATOM 549 O O . ASP A 1 71 ? -3.820 19.561 3.048 1.00 60.12 71 ASP A O 1
ATOM 553 N N . ALA A 1 72 ? -2.443 18.035 3.932 1.00 60.28 72 ALA A N 1
ATOM 554 C CA . ALA A 1 72 ? -1.325 18.342 3.041 1.00 60.28 72 ALA A CA 1
ATOM 555 C C . ALA A 1 72 ? -1.563 17.889 1.584 1.00 60.28 72 ALA A C 1
ATOM 557 O O . ALA A 1 72 ? -0.916 18.409 0.674 1.00 60.28 72 ALA A O 1
ATOM 558 N N . ARG A 1 73 ? -2.469 16.926 1.358 1.00 57.34 73 ARG A N 1
ATOM 559 C CA . ARG A 1 73 ? -2.808 16.357 0.041 1.00 57.34 73 ARG A CA 1
ATOM 560 C C . ARG A 1 73 ? -3.979 17.045 -0.644 1.00 57.34 73 ARG A C 1
ATOM 562 O O . ARG A 1 73 ? -3.956 17.128 -1.864 1.00 57.34 73 ARG A O 1
ATOM 569 N N . ASP A 1 74 ? -4.932 17.595 0.107 1.00 50.56 74 ASP A N 1
ATOM 570 C CA . ASP A 1 74 ? -6.082 18.352 -0.422 1.00 50.56 74 ASP A CA 1
ATOM 571 C C . ASP A 1 74 ? -5.697 19.702 -1.085 1.00 50.56 74 ASP A C 1
ATOM 573 O O . ASP A 1 74 ? -6.557 20.516 -1.435 1.00 50.56 74 ASP A O 1
ATOM 577 N N . GLN A 1 75 ? -4.404 19.949 -1.341 1.00 38.19 75 GLN A N 1
ATOM 578 C CA . GLN A 1 75 ? -3.995 20.938 -2.338 1.00 38.19 75 GLN A CA 1
ATOM 579 C C . GLN A 1 75 ? -4.406 20.459 -3.744 1.00 38.19 75 GLN A C 1
ATOM 581 O O . GLN A 1 75 ? -4.260 19.280 -4.061 1.00 38.19 75 GLN A O 1
ATOM 586 N N . PRO A 1 76 ? -4.929 21.343 -4.612 1.00 37.25 76 PRO A N 1
ATOM 587 C CA . PRO A 1 76 ? -5.735 20.950 -5.764 1.00 37.25 76 PRO A CA 1
ATOM 588 C C . PRO A 1 76 ? -4.896 20.286 -6.867 1.00 37.25 76 PRO A C 1
ATOM 590 O O . PRO A 1 76 ? -4.502 20.928 -7.838 1.00 37.25 76 PRO A O 1
ATOM 593 N N . SER A 1 77 ? -4.672 18.978 -6.755 1.00 37.81 77 SER A N 1
ATOM 594 C CA . SER A 1 77 ? -4.297 18.123 -7.878 1.00 37.81 77 SER A CA 1
ATOM 595 C C . SER A 1 77 ? -5.571 17.466 -8.407 1.00 37.81 77 SER A C 1
ATOM 597 O O . SER A 1 77 ? -6.142 16.536 -7.849 1.00 37.81 77 SER A O 1
ATOM 599 N N . SER A 1 78 ? -6.095 18.067 -9.468 1.00 35.59 78 SER A N 1
ATOM 600 C CA . SER A 1 78 ? -7.306 17.635 -10.152 1.00 35.59 78 SER A CA 1
ATOM 601 C C . SER A 1 78 ? -7.027 16.352 -10.933 1.00 35.59 78 SER A C 1
ATOM 603 O O . SER A 1 78 ? -6.500 16.390 -12.040 1.00 35.59 78 SER A O 1
ATOM 605 N N . SER A 1 79 ? -7.410 15.204 -10.381 1.00 40.62 79 SER A N 1
ATOM 606 C CA . SER A 1 79 ? -7.624 13.998 -11.182 1.00 40.62 79 SER A CA 1
ATOM 607 C C . SER A 1 79 ? -9.010 13.443 -10.873 1.00 40.62 79 SER A C 1
ATOM 609 O O . SER A 1 79 ? -9.396 13.275 -9.723 1.00 40.62 79 SER A O 1
ATOM 611 N N . VAL A 1 80 ? -9.805 13.299 -11.933 1.00 41.16 80 VAL A N 1
ATOM 612 C CA . VAL A 1 80 ? -11.244 12.977 -11.924 1.00 41.16 80 VAL A CA 1
ATOM 613 C C . VAL A 1 80 ? -11.464 11.453 -11.955 1.00 41.16 80 VAL A C 1
ATOM 615 O O . VAL A 1 80 ? -12.578 10.975 -12.136 1.00 41.16 80 VAL A O 1
ATOM 618 N N . GLU A 1 81 ? -10.408 10.669 -11.741 1.00 50.91 81 GLU A N 1
ATOM 619 C CA . GLU A 1 81 ? -10.452 9.209 -11.711 1.00 50.91 81 GLU A CA 1
ATOM 620 C C . GLU A 1 81 ? -9.841 8.699 -10.400 1.00 50.91 81 GLU A C 1
ATOM 622 O O . GLU A 1 81 ? -8.845 9.249 -9.935 1.00 50.91 81 GLU A O 1
ATOM 627 N N . ASP A 1 82 ? -10.421 7.633 -9.832 1.00 62.62 82 ASP A N 1
ATOM 628 C CA . ASP A 1 82 ? -9.930 6.862 -8.669 1.00 62.62 82 ASP A CA 1
ATOM 629 C C . ASP A 1 82 ? -8.610 6.113 -8.999 1.00 62.62 82 ASP A C 1
ATOM 631 O O . ASP A 1 82 ? -8.461 4.910 -8.771 1.00 62.62 82 ASP A O 1
ATOM 635 N N . VAL A 1 83 ? -7.646 6.801 -9.611 1.00 74.38 83 VAL A N 1
ATOM 636 C CA . VAL A 1 83 ? -6.347 6.255 -10.002 1.00 74.38 83 VAL A CA 1
ATOM 637 C C . VAL A 1 83 ? -5.308 6.715 -8.992 1.00 74.38 83 VAL A C 1
ATOM 639 O O . VAL A 1 83 ? -5.002 7.899 -8.871 1.00 74.38 83 VAL A O 1
ATOM 642 N N . SER A 1 84 ? -4.753 5.760 -8.249 1.00 82.62 84 SER A N 1
ATOM 643 C CA . SER A 1 84 ? -3.723 6.045 -7.248 1.00 82.62 84 SER A CA 1
ATOM 644 C C . SER A 1 84 ? -2.361 6.229 -7.912 1.00 82.62 84 SER A C 1
ATOM 646 O O . SER A 1 84 ? -1.905 5.349 -8.638 1.00 82.62 84 SER A O 1
ATOM 648 N N . ASN A 1 85 ? -1.683 7.343 -7.641 1.00 85.25 85 ASN A N 1
ATOM 649 C CA . ASN A 1 85 ? -0.394 7.652 -8.260 1.00 85.25 85 ASN A CA 1
ATOM 650 C C . ASN A 1 85 ? 0.756 7.407 -7.278 1.00 85.25 85 ASN A C 1
ATOM 652 O O . ASN A 1 85 ? 0.783 7.948 -6.173 1.00 85.25 85 ASN A O 1
ATOM 656 N N . PHE A 1 86 ? 1.735 6.611 -7.699 1.00 84.12 86 PHE A N 1
ATOM 657 C CA . PHE A 1 86 ? 2.923 6.293 -6.919 1.00 84.12 86 PHE A CA 1
ATOM 658 C C . PHE A 1 86 ? 4.196 6.787 -7.597 1.00 84.12 86 PHE A C 1
ATOM 660 O O . PHE A 1 86 ? 4.312 6.799 -8.821 1.00 84.12 86 PHE A O 1
ATOM 667 N N . SER A 1 87 ? 5.199 7.102 -6.779 1.00 84.31 87 SER A N 1
ATOM 668 C CA . SER A 1 87 ? 6.580 7.279 -7.225 1.00 84.31 87 SER A CA 1
ATOM 669 C C . SER A 1 87 ? 7.502 6.328 -6.465 1.00 84.31 87 SER A C 1
ATOM 671 O O . SER A 1 87 ? 7.432 6.197 -5.230 1.00 84.31 87 SER A O 1
ATOM 673 N N . PHE A 1 88 ? 8.363 5.636 -7.204 1.00 85.38 88 PHE A N 1
ATOM 674 C CA . PHE A 1 88 ? 9.397 4.765 -6.673 1.00 85.38 88 PHE A CA 1
ATOM 675 C C . PHE A 1 88 ? 10.731 5.069 -7.342 1.00 85.38 88 PHE A C 1
ATOM 677 O O . PHE A 1 88 ? 10.889 4.889 -8.545 1.00 85.38 88 PHE A O 1
ATOM 684 N N . ARG A 1 89 ? 11.707 5.450 -6.521 1.00 85.06 89 ARG A N 1
ATOM 685 C CA . ARG A 1 89 ? 13.106 5.532 -6.910 1.00 85.06 89 ARG A CA 1
ATOM 686 C C . ARG A 1 89 ? 13.866 4.398 -6.243 1.00 85.06 89 ARG A C 1
ATOM 688 O O . ARG A 1 89 ? 13.784 4.223 -5.023 1.00 85.06 89 ARG A O 1
ATOM 695 N N . GLN A 1 90 ? 14.566 3.621 -7.053 1.00 84.31 90 GLN A N 1
ATOM 696 C CA . GLN A 1 90 ? 15.447 2.564 -6.584 1.00 84.31 90 GLN A CA 1
ATOM 697 C C . GLN A 1 90 ? 16.584 3.153 -5.743 1.00 84.31 90 GLN A C 1
ATOM 699 O O . GLN A 1 90 ? 17.148 4.184 -6.091 1.00 84.31 90 GLN A O 1
ATOM 704 N N . TRP A 1 91 ? 16.940 2.488 -4.642 1.00 82.31 91 TRP A N 1
ATOM 705 C CA . TRP A 1 91 ? 18.037 2.943 -3.787 1.00 82.31 91 TRP A CA 1
ATOM 706 C C . TRP A 1 91 ? 19.404 2.809 -4.462 1.00 82.31 91 TRP A C 1
ATOM 708 O O . TRP A 1 91 ? 20.160 3.770 -4.531 1.00 82.31 91 TRP A O 1
ATOM 718 N N . SER A 1 92 ? 19.736 1.609 -4.941 1.00 81.88 92 SER A N 1
ATOM 719 C CA . SER A 1 92 ? 20.980 1.341 -5.666 1.00 81.88 92 SER A CA 1
ATOM 720 C C . SER A 1 92 ? 20.824 0.101 -6.551 1.00 81.88 92 SER A C 1
ATOM 722 O O . SER A 1 92 ? 19.910 -0.700 -6.313 1.00 81.88 92 SER A O 1
ATOM 724 N N . PRO A 1 93 ? 21.710 -0.135 -7.535 1.00 79.56 93 PRO A N 1
ATOM 725 C CA . PRO A 1 93 ? 21.724 -1.371 -8.327 1.00 79.56 93 PRO A CA 1
ATOM 726 C C . PRO A 1 93 ? 21.752 -2.658 -7.484 1.00 79.56 93 PRO A C 1
ATOM 728 O O . PRO A 1 93 ? 21.199 -3.680 -7.881 1.00 79.56 93 PRO A O 1
ATOM 731 N N . GLN A 1 94 ? 22.357 -2.614 -6.294 1.00 83.38 94 GLN A N 1
ATOM 732 C CA . GLN A 1 94 ? 22.436 -3.743 -5.361 1.00 83.38 94 GLN A CA 1
ATOM 733 C C . GLN A 1 94 ? 21.145 -3.945 -4.552 1.00 83.38 94 GLN A C 1
ATOM 735 O O . GLN A 1 94 ? 20.901 -5.048 -4.061 1.00 83.38 94 GLN A O 1
ATOM 740 N N . PHE A 1 95 ? 20.301 -2.915 -4.444 1.00 79.94 95 PHE A N 1
ATOM 741 C CA . PHE A 1 95 ? 19.018 -2.949 -3.740 1.00 79.94 95 PHE A CA 1
ATOM 742 C C . PHE A 1 95 ? 17.864 -2.489 -4.653 1.00 79.94 95 PHE A C 1
ATOM 744 O O . PHE A 1 95 ? 17.230 -1.466 -4.387 1.00 79.94 95 PHE A O 1
ATOM 751 N N . PRO A 1 96 ? 17.548 -3.251 -5.722 1.00 74.69 96 PRO A N 1
ATOM 752 C CA . PRO A 1 96 ? 16.625 -2.823 -6.776 1.00 74.69 96 PRO A CA 1
ATOM 753 C C . PRO A 1 96 ? 15.156 -2.723 -6.363 1.00 74.69 96 PRO A C 1
ATOM 755 O O . PRO A 1 96 ? 14.350 -2.128 -7.068 1.00 74.69 96 PRO A O 1
ATOM 758 N N . TYR A 1 97 ? 14.798 -3.302 -5.218 1.00 77.94 97 TYR A N 1
ATOM 759 C CA . TYR A 1 97 ? 13.414 -3.391 -4.744 1.00 77.94 97 TYR A CA 1
ATOM 760 C C . TYR A 1 97 ? 13.168 -2.567 -3.475 1.00 77.94 97 TYR A C 1
ATOM 762 O O . TYR A 1 97 ? 12.138 -2.731 -2.826 1.00 77.94 97 TYR A O 1
ATOM 770 N N . SER A 1 98 ? 14.113 -1.700 -3.107 1.00 79.75 98 SER A N 1
ATOM 771 C CA . SER A 1 98 ? 14.068 -0.916 -1.873 1.00 79.75 98 SER A CA 1
ATOM 772 C C . SER A 1 98 ? 14.273 0.565 -2.163 1.00 79.75 98 SER A C 1
ATOM 774 O O . SER A 1 98 ? 15.046 0.925 -3.050 1.00 79.75 98 SER A O 1
ATOM 776 N N . LYS A 1 99 ? 13.615 1.418 -1.372 1.00 77.31 99 LYS A N 1
ATOM 777 C CA . LYS A 1 99 ? 13.929 2.850 -1.293 1.00 77.31 99 LYS A CA 1
ATOM 778 C C . LYS A 1 99 ? 15.089 3.084 -0.324 1.00 77.31 99 LYS A C 1
ATOM 780 O O . LYS A 1 99 ? 15.307 2.276 0.582 1.00 77.31 99 LYS A O 1
ATOM 785 N N . ALA A 1 100 ? 15.814 4.185 -0.517 1.00 74.88 100 ALA A N 1
ATOM 786 C CA . ALA A 1 100 ? 16.873 4.601 0.395 1.00 74.88 100 ALA A CA 1
ATOM 787 C C . ALA A 1 100 ? 16.284 4.871 1.803 1.00 74.88 100 ALA A C 1
ATOM 789 O O . ALA A 1 100 ? 15.233 5.505 1.894 1.00 74.88 100 ALA A O 1
ATOM 790 N N . PRO A 1 101 ? 16.908 4.395 2.901 1.00 66.56 101 PRO A N 1
ATOM 791 C CA . PRO A 1 101 ? 16.373 4.570 4.260 1.00 66.56 101 PRO A CA 1
ATOM 792 C C . PRO A 1 101 ? 16.456 6.008 4.810 1.00 66.56 101 PRO A C 1
ATOM 794 O O . PRO A 1 101 ? 15.815 6.315 5.810 1.00 66.56 101 PRO A O 1
ATOM 797 N N . VAL A 1 102 ? 17.283 6.855 4.199 1.00 63.94 102 VAL A N 1
ATOM 798 C CA . VAL A 1 102 ? 17.525 8.274 4.514 1.00 63.94 102 VAL A CA 1
ATOM 799 C C . VAL A 1 102 ? 17.700 8.983 3.166 1.00 63.94 102 VAL A C 1
ATOM 801 O O . VAL A 1 102 ? 17.986 8.294 2.184 1.00 63.94 102 VAL A O 1
ATOM 804 N N . ASP A 1 103 ? 17.581 10.312 3.119 1.00 58.75 103 ASP A N 1
ATOM 805 C CA . ASP A 1 103 ? 17.922 11.206 1.993 1.00 58.75 103 ASP A CA 1
ATOM 806 C C . ASP A 1 103 ? 19.421 11.136 1.601 1.00 58.75 103 ASP A C 1
ATOM 808 O O . ASP A 1 103 ? 20.142 12.127 1.497 1.00 58.75 103 ASP A O 1
ATOM 812 N N . TYR A 1 104 ? 19.945 9.925 1.448 1.00 44.78 104 TYR A N 1
ATOM 813 C CA . TYR A 1 104 ? 21.307 9.635 1.058 1.00 44.78 104 TYR A CA 1
ATOM 814 C C . TYR A 1 104 ? 21.433 9.963 -0.426 1.00 44.78 104 TYR A C 1
ATOM 816 O O . TYR A 1 104 ? 20.887 9.248 -1.265 1.00 44.78 104 TYR A O 1
ATOM 824 N N . GLY A 1 105 ? 22.111 11.068 -0.731 1.00 48.12 105 GLY A N 1
ATOM 825 C CA . GLY A 1 105 ? 22.181 11.596 -2.091 1.00 48.12 105 GLY A CA 1
ATOM 826 C C . GLY A 1 105 ? 21.016 12.512 -2.467 1.00 48.12 105 GLY A C 1
ATOM 827 O O . GLY A 1 105 ? 20.788 12.707 -3.657 1.00 48.12 105 GLY A O 1
ATOM 828 N N . ALA A 1 106 ? 20.306 13.111 -1.497 1.00 47.31 106 ALA A N 1
ATOM 829 C CA . ALA A 1 106 ? 19.537 14.338 -1.746 1.00 47.31 106 ALA A CA 1
ATOM 830 C C . ALA A 1 106 ? 20.497 15.518 -1.967 1.00 47.31 106 ALA A C 1
ATOM 832 O O . ALA A 1 106 ? 20.552 16.478 -1.203 1.00 47.31 106 ALA A O 1
ATOM 833 N N . ASP A 1 107 ? 21.331 15.393 -2.993 1.00 43.75 107 ASP A N 1
ATOM 834 C CA . ASP A 1 107 ? 21.835 16.557 -3.679 1.00 43.75 107 ASP A CA 1
ATOM 835 C C . ASP A 1 107 ? 20.682 16.998 -4.589 1.00 43.75 107 ASP A C 1
ATOM 837 O O . ASP A 1 107 ? 20.401 16.368 -5.607 1.00 43.75 107 ASP A O 1
ATOM 841 N N . ASP A 1 108 ? 19.965 18.050 -4.187 1.00 45.06 108 ASP A N 1
ATOM 842 C CA . ASP A 1 108 ? 18.903 18.704 -4.977 1.00 45.06 108 ASP A CA 1
ATOM 843 C C . ASP A 1 108 ? 19.433 19.286 -6.314 1.00 45.06 108 ASP A C 1
ATOM 845 O O . ASP A 1 108 ? 18.711 19.967 -7.040 1.00 45.06 108 ASP A O 1
ATOM 849 N N . SER A 1 109 ? 20.707 19.048 -6.651 1.00 44.91 109 SER A N 1
ATOM 850 C CA . SER A 1 109 ? 21.398 19.549 -7.840 1.00 44.91 109 SER A CA 1
ATOM 851 C C . SER A 1 109 ? 21.608 18.512 -8.955 1.00 44.91 109 SER A C 1
ATOM 853 O O . SER A 1 109 ? 22.515 18.652 -9.774 1.00 44.91 109 SER A O 1
ATOM 855 N N . LEU A 1 110 ? 20.771 17.476 -9.043 1.00 44.75 110 LEU A N 1
ATOM 856 C CA . LEU A 1 110 ? 20.899 16.461 -10.093 1.00 44.75 110 LEU A CA 1
ATOM 857 C C . LEU A 1 110 ? 20.122 16.838 -11.366 1.00 44.75 110 LEU A C 1
ATOM 859 O O . LEU A 1 110 ? 18.896 16.798 -11.403 1.00 44.75 110 LEU A O 1
ATOM 863 N N . GLU A 1 111 ? 20.852 17.083 -12.456 1.00 45.78 111 GLU A N 1
ATOM 864 C CA . GLU A 1 111 ? 20.380 17.134 -13.854 1.00 45.78 111 GLU A CA 1
ATOM 865 C C . GLU A 1 111 ? 19.808 15.775 -14.370 1.00 45.78 111 GLU A C 1
ATOM 867 O O . GLU A 1 111 ? 19.998 15.398 -15.528 1.00 45.78 111 GLU A O 1
ATOM 872 N N . MET A 1 112 ? 19.120 15.002 -13.520 1.00 49.28 112 MET A N 1
ATOM 873 C CA . MET A 1 112 ? 18.667 13.620 -13.768 1.00 49.28 112 MET A CA 1
ATOM 874 C C . MET A 1 112 ? 17.158 13.397 -13.550 1.00 49.28 112 MET A C 1
ATOM 876 O O . MET A 1 112 ? 16.720 12.256 -13.429 1.00 49.28 112 MET A O 1
ATOM 880 N N . ASP A 1 113 ? 16.336 14.448 -13.535 1.00 58.47 113 ASP A N 1
ATOM 881 C CA . ASP A 1 113 ? 14.884 14.314 -13.304 1.00 58.47 113 ASP A CA 1
ATOM 882 C C . ASP A 1 113 ? 14.088 13.806 -14.533 1.00 58.47 113 ASP A C 1
ATOM 884 O O . ASP A 1 113 ? 12.876 13.601 -14.468 1.00 58.47 113 ASP A O 1
ATOM 888 N N . ASP A 1 114 ? 14.763 13.544 -15.658 1.00 69.06 114 ASP A N 1
ATOM 889 C CA . ASP A 1 114 ? 14.111 13.158 -16.916 1.00 69.06 114 ASP A CA 1
ATOM 890 C C . ASP A 1 114 ? 14.004 11.640 -17.127 1.00 69.06 114 ASP A C 1
ATOM 892 O O . ASP A 1 114 ? 13.244 11.204 -17.995 1.00 69.06 114 ASP A O 1
ATOM 896 N N . GLU A 1 115 ? 14.749 10.819 -16.379 1.00 86.25 115 GLU A N 1
ATOM 897 C CA . GLU A 1 115 ? 14.815 9.376 -16.630 1.00 86.25 115 GLU A CA 1
ATOM 898 C C . GLU A 1 115 ? 13.812 8.569 -15.801 1.00 86.25 115 GLU A C 1
ATOM 900 O O . GLU A 1 115 ? 13.985 8.371 -14.598 1.00 86.25 115 GLU A O 1
ATOM 905 N N . TYR A 1 116 ? 12.758 8.072 -16.444 1.00 88.38 116 TYR A N 1
ATOM 906 C CA . TYR A 1 116 ? 11.675 7.366 -15.769 1.00 88.38 116 TYR A CA 1
ATOM 907 C C . TYR A 1 116 ? 10.941 6.380 -16.681 1.00 88.38 116 TYR A C 1
ATOM 909 O O . TYR A 1 116 ? 10.985 6.448 -17.910 1.00 88.38 116 TYR A O 1
ATOM 917 N N . ALA A 1 117 ? 10.172 5.487 -16.067 1.00 91.06 117 ALA A N 1
ATOM 918 C CA . ALA A 1 117 ? 9.116 4.745 -16.739 1.00 91.06 117 ALA A CA 1
ATOM 919 C C . ALA A 1 117 ? 7.807 4.848 -15.961 1.00 91.06 117 ALA A C 1
ATOM 921 O O . ALA A 1 117 ? 7.798 4.743 -14.738 1.00 91.06 117 ALA A O 1
ATOM 922 N N . ILE A 1 118 ? 6.699 5.030 -16.676 1.00 91.94 118 ILE A N 1
ATOM 923 C CA . ILE A 1 118 ? 5.355 5.057 -16.102 1.00 91.94 118 ILE A CA 1
ATOM 924 C C . ILE A 1 118 ? 4.664 3.748 -16.435 1.00 91.94 118 ILE A C 1
ATOM 926 O O . ILE A 1 118 ? 4.547 3.372 -17.603 1.00 91.94 118 ILE A O 1
ATOM 930 N N . PHE A 1 119 ? 4.159 3.094 -15.400 1.00 92.50 119 PHE A N 1
ATOM 931 C CA . PHE A 1 119 ? 3.366 1.883 -15.511 1.00 92.50 119 PHE A CA 1
ATOM 932 C C . PHE A 1 119 ? 1.958 2.111 -14.991 1.00 92.50 119 PHE A C 1
ATOM 934 O O . PHE A 1 119 ? 1.776 2.864 -14.039 1.00 92.50 119 PHE A O 1
ATOM 941 N N . SER A 1 120 ? 0.990 1.407 -15.567 1.00 93.12 120 SER A N 1
ATOM 942 C CA . SER A 1 120 ? -0.337 1.222 -14.984 1.00 93.12 120 SER A CA 1
ATOM 943 C C . SER A 1 120 ? -0.529 -0.229 -14.559 1.00 93.12 120 SER A C 1
ATOM 945 O O . SER A 1 120 ? 0.081 -1.136 -15.124 1.00 93.12 120 SER A O 1
ATOM 947 N N . PHE A 1 121 ? -1.302 -0.443 -13.503 1.00 91.75 121 PHE A N 1
ATOM 948 C CA . PHE A 1 121 ? -1.595 -1.768 -12.965 1.00 91.75 121 PHE A CA 1
ATOM 949 C C . PHE A 1 121 ? -2.845 -1.726 -12.094 1.00 91.75 121 PHE A C 1
ATOM 951 O O . PHE A 1 121 ? -3.277 -0.672 -11.620 1.00 91.75 121 PHE A O 1
ATOM 958 N N . ASN A 1 122 ? -3.387 -2.907 -11.821 1.00 90.31 122 ASN A N 1
ATOM 959 C CA . ASN A 1 122 ? -4.383 -3.100 -10.784 1.00 90.31 122 ASN A CA 1
ATOM 960 C C . ASN A 1 122 ? -3.705 -3.547 -9.482 1.00 90.31 122 ASN A C 1
ATOM 962 O O . ASN A 1 122 ? -2.904 -4.485 -9.461 1.00 90.31 122 ASN A O 1
ATOM 966 N N . LEU A 1 123 ? -4.032 -2.882 -8.379 1.00 87.56 123 LEU A N 1
ATOM 967 C CA . LEU A 1 123 ? -3.750 -3.370 -7.037 1.00 87.56 123 LEU A CA 1
ATOM 968 C C . LEU A 1 123 ? -4.950 -4.172 -6.565 1.00 87.56 123 LEU A C 1
ATOM 970 O O . LEU A 1 123 ? -5.984 -3.601 -6.226 1.00 87.56 123 LEU A O 1
ATOM 974 N N . ALA A 1 124 ? -4.806 -5.492 -6.520 1.00 80.44 124 ALA A N 1
ATOM 975 C CA . ALA A 1 124 ? -5.788 -6.334 -5.853 1.00 80.44 124 ALA A CA 1
ATOM 976 C C . ALA A 1 124 ? -5.738 -6.075 -4.340 1.00 80.44 124 ALA A C 1
ATOM 978 O O . ALA A 1 124 ? -4.650 -5.879 -3.807 1.00 80.44 124 ALA A O 1
ATOM 979 N N . GLY A 1 125 ? -6.886 -6.121 -3.652 1.00 83.75 125 GLY A N 1
ATOM 980 C CA . GLY A 1 125 ? -6.980 -5.867 -2.208 1.00 83.75 125 GLY A CA 1
ATOM 981 C C . GLY A 1 125 ? -6.069 -6.786 -1.381 1.00 83.75 125 GLY A C 1
ATOM 982 O O . GLY A 1 125 ? -4.928 -6.457 -1.088 1.00 83.75 125 GLY A O 1
ATOM 983 N N . LEU A 1 126 ? -6.553 -7.968 -0.994 1.00 85.12 126 LEU A N 1
ATOM 984 C CA . LEU A 1 126 ? -5.716 -9.005 -0.357 1.00 85.12 126 LEU A CA 1
ATOM 985 C C . LEU A 1 126 ? -5.773 -10.346 -1.085 1.00 85.12 126 LEU A C 1
ATOM 987 O O . LEU A 1 126 ? -5.368 -11.374 -0.543 1.00 85.12 126 LEU A O 1
ATOM 991 N N . GLU A 1 127 ? -6.266 -10.349 -2.318 1.00 77.88 127 GLU A N 1
ATOM 992 C CA . GLU A 1 127 ? -6.303 -11.563 -3.115 1.00 77.88 127 GLU A CA 1
ATOM 993 C C . GLU A 1 127 ? -4.885 -12.098 -3.349 1.00 77.88 127 GLU A C 1
ATOM 995 O O . GLU A 1 127 ? -3.987 -11.379 -3.806 1.00 77.88 127 GLU A O 1
ATOM 1000 N N . GLU A 1 128 ? -4.695 -13.389 -3.088 1.00 68.44 128 GLU A N 1
ATOM 1001 C CA . GLU A 1 128 ? -3.430 -14.061 -3.360 1.00 68.44 128 GLU A CA 1
ATOM 1002 C C . GLU A 1 128 ? -3.204 -14.166 -4.870 1.00 68.44 128 GLU A C 1
ATOM 1004 O O . GLU A 1 128 ? -3.998 -14.754 -5.602 1.00 68.44 128 GLU A O 1
ATOM 1009 N N . GLY A 1 129 ? -2.097 -13.593 -5.338 1.00 60.78 129 GLY A N 1
ATOM 1010 C CA . GLY A 1 129 ? -1.596 -13.771 -6.696 1.00 60.78 129 GLY A CA 1
ATOM 1011 C C . GLY A 1 129 ? -0.404 -14.723 -6.698 1.00 60.78 129 GLY A C 1
ATOM 1012 O O . GLY A 1 129 ? 0.481 -14.622 -5.849 1.00 60.78 129 GLY A O 1
ATOM 1013 N N . GLY A 1 130 ? -0.356 -15.650 -7.652 1.00 62.22 130 GLY A N 1
ATOM 1014 C CA . GLY A 1 130 ? 0.770 -16.562 -7.840 1.00 62.22 130 GLY A CA 1
ATOM 1015 C C . GLY A 1 130 ? 1.522 -16.270 -9.132 1.00 62.22 130 GLY A C 1
ATOM 1016 O O . GLY A 1 130 ? 0.899 -16.189 -10.187 1.00 62.22 130 GLY A O 1
ATOM 1017 N N . ARG A 1 131 ? 2.855 -16.165 -9.085 1.00 66.88 131 ARG A N 1
ATOM 1018 C CA . ARG A 1 131 ? 3.686 -16.031 -10.294 1.00 66.88 131 ARG A CA 1
ATOM 1019 C C . ARG A 1 131 ? 4.937 -16.893 -10.259 1.00 66.88 131 ARG A C 1
ATOM 1021 O O . ARG A 1 131 ? 5.541 -17.097 -9.209 1.00 66.88 131 ARG A O 1
ATOM 1028 N N . TRP A 1 132 ? 5.371 -17.351 -11.427 1.00 61.88 132 TRP A N 1
ATOM 1029 C CA . TRP A 1 132 ? 6.656 -18.024 -11.595 1.00 61.88 132 TRP A CA 1
ATOM 1030 C C . TRP A 1 132 ? 7.739 -17.012 -11.962 1.00 61.88 132 TRP A C 1
ATOM 1032 O O . TRP A 1 132 ? 7.598 -16.272 -12.927 1.00 61.88 132 TRP A O 1
ATOM 1042 N N . HIS A 1 133 ? 8.842 -16.993 -11.214 1.00 62.56 133 HIS A N 1
ATOM 1043 C CA . HIS A 1 133 ? 9.994 -16.143 -11.511 1.00 62.56 133 HIS A CA 1
ATOM 1044 C C . HIS A 1 133 ? 11.300 -16.878 -11.201 1.00 62.56 133 HIS A C 1
ATOM 1046 O O . HIS A 1 133 ? 11.494 -17.360 -10.084 1.00 62.56 133 HIS A O 1
ATOM 1052 N N . ARG A 1 134 ? 12.232 -16.933 -12.168 1.00 65.12 134 ARG A N 1
ATOM 1053 C CA . ARG A 1 134 ? 13.533 -17.633 -12.043 1.00 65.12 134 ARG A CA 1
ATOM 1054 C C . ARG A 1 134 ? 1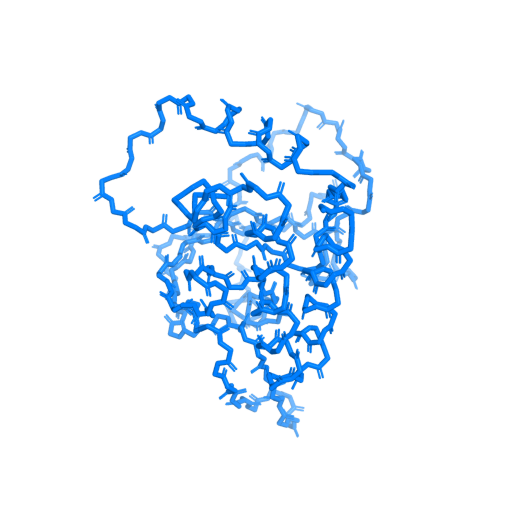3.383 -19.048 -11.445 1.00 65.12 134 ARG A C 1
ATOM 1056 O O . ARG A 1 134 ? 14.094 -19.421 -10.516 1.00 65.12 134 ARG A O 1
ATOM 1063 N N . GLY A 1 135 ? 12.399 -19.808 -11.933 1.00 67.50 135 GLY A N 1
ATOM 1064 C CA . GLY A 1 135 ? 12.131 -21.183 -11.489 1.00 67.50 135 GLY A CA 1
ATOM 1065 C C . GLY A 1 135 ? 11.524 -21.321 -10.087 1.00 67.50 135 GLY A C 1
ATOM 1066 O O . GLY A 1 135 ? 11.431 -22.436 -9.584 1.00 67.50 135 GLY A O 1
ATOM 1067 N N . ARG A 1 136 ? 11.108 -20.224 -9.440 1.00 65.25 136 ARG A N 1
ATOM 1068 C CA . ARG A 1 136 ? 10.421 -20.249 -8.140 1.00 65.25 136 ARG A CA 1
ATOM 1069 C C . ARG A 1 136 ? 9.018 -19.673 -8.269 1.00 65.25 136 ARG A C 1
ATOM 1071 O O . ARG A 1 136 ? 8.846 -18.580 -8.807 1.00 65.25 136 ARG A O 1
ATOM 1078 N N . PHE A 1 137 ? 8.031 -20.388 -7.741 1.00 61.84 137 PHE A N 1
ATOM 1079 C CA . PHE A 1 137 ? 6.686 -19.856 -7.568 1.00 61.84 137 PHE A CA 1
ATOM 1080 C C . PHE A 1 137 ? 6.672 -18.905 -6.367 1.00 61.84 137 PHE A C 1
ATOM 1082 O O . PHE A 1 137 ? 7.069 -19.282 -5.264 1.00 61.84 137 PHE A O 1
ATOM 1089 N N . ARG A 1 138 ? 6.255 -17.661 -6.590 1.00 67.00 138 ARG A N 1
ATOM 1090 C CA . ARG A 1 138 ? 6.055 -16.648 -5.556 1.00 67.00 138 ARG A CA 1
ATOM 1091 C C . ARG A 1 138 ? 4.564 -16.389 -5.423 1.00 67.00 138 ARG A C 1
ATOM 1093 O O . ARG A 1 138 ? 3.908 -16.078 -6.415 1.00 67.00 138 ARG A O 1
ATOM 1100 N N . LYS A 1 139 ? 4.062 -16.508 -4.199 1.00 62.66 139 LYS A N 1
ATOM 1101 C CA . LYS A 1 139 ? 2.764 -15.964 -3.814 1.00 62.66 139 LYS A CA 1
ATOM 1102 C C . LYS A 1 139 ? 2.980 -14.549 -3.291 1.00 62.66 139 LYS A C 1
ATOM 1104 O O . LYS A 1 139 ? 3.903 -14.339 -2.507 1.00 62.66 139 LYS A O 1
ATOM 1109 N N . GLY A 1 140 ? 2.174 -13.609 -3.757 1.00 69.75 140 GLY A N 1
ATOM 1110 C CA . GLY A 1 140 ? 2.142 -12.233 -3.277 1.00 69.75 140 GLY A CA 1
ATOM 1111 C C . GLY A 1 140 ? 0.727 -11.868 -2.852 1.00 69.75 140 GLY A C 1
ATOM 1112 O O . GLY A 1 140 ? -0.246 -12.362 -3.427 1.00 69.75 140 GLY A O 1
ATOM 1113 N N . VAL A 1 141 ? 0.625 -11.020 -1.837 1.00 79.19 141 VAL A N 1
ATOM 1114 C CA . VAL A 1 141 ? -0.627 -10.418 -1.375 1.00 79.19 141 VAL A CA 1
ATOM 1115 C C . VAL A 1 141 ? -0.504 -8.923 -1.629 1.00 79.19 141 VAL A C 1
ATOM 1117 O O . VAL A 1 141 ? 0.546 -8.352 -1.347 1.00 79.19 141 VAL A O 1
ATOM 1120 N N . SER A 1 142 ? -1.549 -8.300 -2.182 1.00 81.69 142 SER A N 1
ATOM 1121 C CA . SER A 1 142 ? -1.537 -6.867 -2.518 1.00 81.69 142 SER A CA 1
ATOM 1122 C C . SER A 1 142 ? -0.320 -6.461 -3.373 1.00 81.69 142 SER A C 1
ATOM 1124 O O . SER A 1 142 ? 0.422 -5.517 -3.084 1.00 81.69 142 SER A O 1
ATOM 1126 N N . SER A 1 143 ? -0.064 -7.254 -4.416 1.00 81.69 143 SER A N 1
ATOM 1127 C CA . SER A 1 143 ? 0.984 -7.002 -5.410 1.00 81.69 143 SER A CA 1
ATOM 1128 C C . SER A 1 143 ? 0.360 -6.497 -6.718 1.00 81.69 143 SER A C 1
ATOM 1130 O O . SER A 1 143 ? -0.770 -6.892 -7.021 1.00 81.69 143 SER A O 1
ATOM 1132 N N . P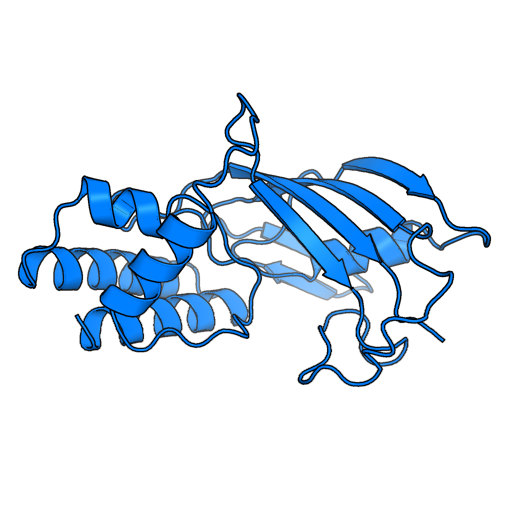RO A 1 144 ? 1.087 -5.699 -7.523 1.00 87.88 144 PRO A N 1
ATOM 1133 C CA . PRO A 1 144 ? 0.618 -5.254 -8.834 1.00 87.88 144 PRO A CA 1
ATOM 1134 C C . PRO A 1 144 ? 0.206 -6.420 -9.741 1.00 87.88 144 PRO A C 1
ATOM 1136 O O . PRO A 1 144 ? 0.908 -7.435 -9.822 1.00 87.88 144 PRO A O 1
ATOM 1139 N N . ARG A 1 145 ? -0.920 -6.255 -10.436 1.00 86.75 145 ARG A N 1
ATOM 1140 C CA . ARG A 1 145 ? -1.460 -7.165 -11.454 1.00 86.75 145 ARG A CA 1
ATOM 1141 C C . ARG A 1 145 ? -1.708 -6.408 -12.750 1.00 86.75 145 ARG A C 1
ATOM 1143 O O . ARG A 1 145 ? -1.872 -5.193 -12.723 1.00 86.75 145 ARG A O 1
ATOM 1150 N N . ASP A 1 146 ? -1.725 -7.140 -13.861 1.00 88.00 146 ASP A N 1
ATOM 1151 C CA . ASP A 1 146 ? -2.030 -6.591 -15.189 1.00 88.00 146 ASP A CA 1
ATOM 1152 C C . ASP A 1 146 ? -1.165 -5.367 -15.531 1.00 88.00 146 ASP A C 1
ATOM 1154 O O . ASP A 1 146 ? -1.648 -4.327 -15.962 1.00 88.00 146 ASP A O 1
ATOM 1158 N N . LEU A 1 147 ? 0.139 -5.494 -15.262 1.00 90.75 147 LEU A N 1
ATOM 1159 C CA . LEU A 1 147 ? 1.111 -4.421 -15.429 1.00 90.75 147 LEU A CA 1
ATOM 1160 C C . LEU A 1 147 ? 1.268 -4.048 -16.912 1.00 90.75 147 LEU A C 1
ATOM 1162 O O . LEU A 1 147 ? 1.662 -4.882 -17.728 1.00 90.75 147 LEU A O 1
ATOM 1166 N N . GLU A 1 148 ? 1.045 -2.778 -17.231 1.00 92.62 148 GLU A N 1
ATOM 1167 C CA . GLU A 1 148 ? 1.202 -2.208 -18.566 1.00 92.62 148 GLU A CA 1
ATOM 1168 C C . GLU A 1 148 ? 2.170 -1.020 -18.535 1.00 92.62 148 GLU A C 1
ATOM 1170 O O . GLU A 1 148 ? 2.060 -0.121 -17.701 1.00 92.62 148 GLU A O 1
ATOM 1175 N N . LEU A 1 149 ? 3.136 -1.015 -19.456 1.00 91.88 149 LEU A N 1
ATOM 1176 C CA . LEU A 1 149 ? 4.070 0.093 -19.641 1.00 91.88 149 LEU A CA 1
ATOM 1177 C C . LEU A 1 149 ? 3.403 1.182 -20.489 1.00 91.88 149 LEU A C 1
ATOM 1179 O O . LEU A 1 149 ? 3.120 0.947 -21.661 1.00 91.88 149 LEU A O 1
ATOM 1183 N N . LEU A 1 150 ? 3.205 2.366 -19.910 1.00 91.00 150 LEU A N 1
ATOM 1184 C CA . LEU A 1 150 ? 2.617 3.518 -20.597 1.00 91.00 150 LEU A CA 1
ATOM 1185 C C . LEU A 1 150 ? 3.684 4.375 -21.283 1.00 91.00 150 LEU A C 1
ATOM 1187 O O . LEU A 1 150 ? 3.561 4.708 -22.459 1.00 91.00 150 LEU A O 1
ATOM 1191 N N . THR A 1 151 ? 4.747 4.704 -20.545 1.00 90.31 151 THR A N 1
ATOM 1192 C CA . THR A 1 151 ? 5.810 5.606 -21.004 1.00 90.31 151 THR A CA 1
ATOM 1193 C C . THR A 1 151 ? 7.157 5.098 -20.528 1.00 90.31 151 THR A C 1
ATOM 1195 O O . THR A 1 151 ? 7.280 4.631 -19.399 1.00 90.31 151 THR A O 1
ATOM 1198 N N . ILE A 1 152 ? 8.182 5.227 -21.365 1.00 90.88 152 ILE A N 1
ATOM 1199 C CA . ILE A 1 152 ? 9.571 4.973 -20.993 1.00 90.88 152 ILE A CA 1
ATOM 1200 C C . ILE A 1 152 ? 10.446 6.099 -21.535 1.00 90.88 152 ILE A C 1
ATOM 1202 O O . ILE A 1 152 ? 10.367 6.440 -22.714 1.00 90.88 152 ILE A O 1
ATOM 1206 N N . ASN A 1 153 ? 11.263 6.674 -20.664 1.00 89.19 153 ASN A N 1
ATOM 1207 C CA . ASN A 1 153 ? 12.232 7.703 -20.986 1.00 89.19 153 ASN A CA 1
ATOM 1208 C C . ASN A 1 153 ? 13.534 7.366 -20.259 1.00 89.19 153 ASN A C 1
ATOM 1210 O O . ASN A 1 153 ? 13.727 7.762 -19.122 1.00 89.19 153 ASN A O 1
ATOM 1214 N N . PHE A 1 154 ? 14.402 6.583 -20.888 1.00 86.00 154 PHE A N 1
ATOM 1215 C CA . PHE A 1 154 ? 15.759 6.323 -20.408 1.00 86.00 154 PHE A CA 1
ATOM 1216 C C . PHE A 1 154 ? 16.712 6.564 -21.574 1.00 86.00 154 PHE A C 1
ATOM 1218 O O . PHE A 1 154 ? 16.394 6.187 -22.706 1.00 86.00 154 PHE A O 1
ATOM 1225 N N . ARG A 1 155 ? 17.862 7.203 -21.327 1.00 85.12 155 ARG A N 1
ATOM 1226 C CA . ARG A 1 155 ? 18.854 7.470 -22.381 1.00 85.12 155 ARG A CA 1
ATOM 1227 C C . ARG A 1 155 ? 19.483 6.173 -22.881 1.00 85.12 155 ARG A C 1
ATOM 1229 O O . ARG A 1 155 ? 19.764 6.046 -24.073 1.00 85.12 155 ARG A O 1
ATOM 1236 N N . GLU A 1 156 ? 19.667 5.207 -21.985 1.00 84.06 156 GLU A N 1
ATOM 1237 C CA . GLU A 1 156 ? 20.192 3.885 -22.312 1.00 84.06 156 GLU A CA 1
ATOM 1238 C C . GLU A 1 156 ? 19.086 2.827 -22.467 1.00 84.06 156 GLU A C 1
ATOM 1240 O O . GLU A 1 156 ? 18.033 2.915 -21.829 1.00 84.06 156 GLU A O 1
ATOM 1245 N N . PRO A 1 157 ? 19.300 1.787 -23.297 1.00 83.19 157 PRO A N 1
ATOM 1246 C CA . PRO A 1 157 ? 18.363 0.677 -23.409 1.00 83.19 157 PRO A CA 1
ATOM 1247 C C . PRO A 1 157 ? 18.229 -0.075 -22.081 1.00 83.19 157 PRO A C 1
ATOM 1249 O O . PRO A 1 157 ? 19.172 -0.703 -21.603 1.00 83.19 157 PRO A O 1
ATOM 1252 N N . VAL A 1 158 ? 17.021 -0.080 -21.522 1.00 84.75 158 VAL A N 1
ATOM 1253 C CA . VAL A 1 158 ? 16.719 -0.777 -20.268 1.00 84.75 158 VAL A CA 1
ATOM 1254 C C . VAL A 1 158 ? 16.158 -2.166 -20.545 1.00 84.75 158 VAL A C 1
ATOM 1256 O O . VAL A 1 158 ? 15.334 -2.371 -21.441 1.00 84.75 158 VAL A O 1
ATOM 1259 N N . ASN A 1 159 ? 16.555 -3.142 -19.729 1.00 86.38 159 ASN A N 1
ATOM 1260 C CA . ASN A 1 159 ? 15.942 -4.460 -19.750 1.00 86.38 159 ASN A CA 1
ATOM 1261 C C . ASN A 1 159 ? 14.501 -4.387 -19.216 1.00 86.38 159 ASN A C 1
ATOM 1263 O O . ASN A 1 159 ? 14.262 -4.389 -18.008 1.00 86.38 159 ASN A O 1
ATOM 1267 N N . ARG A 1 160 ? 13.529 -4.371 -20.133 1.00 84.50 160 ARG A N 1
ATOM 1268 C CA . ARG A 1 160 ? 12.096 -4.313 -19.808 1.00 84.50 160 ARG A CA 1
ATOM 1269 C C . ARG A 1 160 ? 11.658 -5.407 -18.831 1.00 84.50 160 ARG A C 1
ATOM 1271 O O . ARG A 1 160 ? 10.897 -5.131 -17.912 1.00 84.50 160 ARG A O 1
ATOM 1278 N N . MET A 1 161 ? 12.157 -6.630 -19.003 1.00 83.06 161 MET A N 1
ATOM 1279 C CA . MET A 1 161 ? 11.806 -7.742 -18.119 1.00 83.06 161 MET A CA 1
ATOM 1280 C C . MET A 1 161 ? 12.305 -7.493 -16.694 1.00 83.06 161 MET A C 1
ATOM 1282 O O . MET A 1 161 ? 11.635 -7.849 -15.730 1.00 83.06 161 MET A O 1
ATOM 1286 N N . GLU A 1 162 ? 13.483 -6.899 -16.532 1.00 81.50 162 GLU A N 1
ATOM 1287 C CA . GLU A 1 162 ? 14.006 -6.546 -15.212 1.00 81.50 162 GLU A CA 1
ATOM 1288 C C . GLU A 1 162 ? 13.163 -5.454 -14.549 1.00 81.50 162 GLU A C 1
ATOM 1290 O O . GLU A 1 162 ? 12.769 -5.613 -13.395 1.00 81.50 162 GLU A O 1
ATOM 1295 N N . LEU A 1 163 ? 12.805 -4.422 -15.313 1.00 84.56 163 LEU A N 1
ATOM 1296 C CA . LEU A 1 163 ? 11.966 -3.314 -14.866 1.00 84.56 163 LEU A CA 1
ATOM 1297 C C . LEU A 1 163 ? 10.578 -3.788 -14.397 1.00 84.56 163 LEU A C 1
ATOM 1299 O O . LEU A 1 163 ? 10.161 -3.492 -13.277 1.00 84.56 163 LEU A O 1
ATOM 1303 N N . GLU A 1 164 ? 9.893 -4.600 -15.206 1.00 86.94 164 GLU A N 1
ATOM 1304 C CA . GLU A 1 164 ? 8.597 -5.190 -14.843 1.00 86.94 164 GLU A CA 1
ATOM 1305 C C . GLU A 1 164 ? 8.710 -6.064 -13.585 1.00 86.94 164 GLU A C 1
ATOM 1307 O O . GLU A 1 164 ? 7.885 -5.979 -12.674 1.00 86.94 164 GLU A O 1
ATOM 1312 N N . ASN A 1 165 ? 9.771 -6.871 -13.482 1.00 82.12 165 ASN A N 1
ATOM 1313 C CA . ASN A 1 165 ? 9.998 -7.713 -12.310 1.00 82.12 165 ASN A CA 1
ATOM 1314 C C . ASN A 1 165 ? 10.260 -6.903 -11.035 1.00 82.12 165 ASN A C 1
ATOM 1316 O O . ASN A 1 165 ? 9.858 -7.349 -9.955 1.00 82.12 165 ASN A O 1
ATOM 1320 N N . SER A 1 166 ? 10.907 -5.739 -11.135 1.00 83.06 166 SER A N 1
ATOM 1321 C CA . SER A 1 166 ? 11.089 -4.829 -10.001 1.00 83.06 166 SER A CA 1
ATOM 1322 C C . SER A 1 166 ? 9.759 -4.349 -9.450 1.00 83.06 166 SER A C 1
ATOM 1324 O O . SER A 1 166 ? 9.521 -4.471 -8.249 1.00 83.06 166 SER A O 1
ATOM 1326 N N . ILE A 1 167 ? 8.858 -3.914 -10.327 1.00 86.44 167 ILE A N 1
ATOM 1327 C CA . ILE A 1 167 ? 7.541 -3.404 -9.936 1.00 86.44 167 ILE A CA 1
ATOM 1328 C C . ILE A 1 167 ? 6.684 -4.512 -9.339 1.00 86.44 167 ILE A C 1
ATOM 1330 O O . ILE A 1 167 ? 6.081 -4.346 -8.283 1.00 86.44 167 ILE A O 1
ATOM 1334 N N . LEU A 1 168 ? 6.692 -5.688 -9.961 1.00 85.56 168 LEU A N 1
ATOM 1335 C CA . LEU A 1 168 ? 5.955 -6.844 -9.469 1.00 85.56 168 LEU A CA 1
ATOM 1336 C C . LEU A 1 168 ? 6.410 -7.280 -8.062 1.00 85.56 168 LEU A C 1
ATOM 1338 O O . LEU A 1 168 ? 5.634 -7.905 -7.337 1.00 85.56 168 LEU A O 1
ATOM 1342 N N . ASN A 1 169 ? 7.657 -7.015 -7.654 1.00 83.50 169 ASN A N 1
ATOM 1343 C CA . ASN A 1 169 ? 8.158 -7.332 -6.308 1.00 83.50 169 ASN A CA 1
ATOM 1344 C C . ASN A 1 169 ? 7.762 -6.303 -5.235 1.00 83.50 169 ASN A C 1
ATOM 1346 O O . ASN A 1 169 ? 8.020 -6.556 -4.057 1.00 83.50 169 ASN A O 1
ATOM 1350 N N . LEU A 1 170 ? 7.145 -5.182 -5.614 1.00 86.44 170 LEU A N 1
ATOM 1351 C CA . LEU A 1 170 ? 6.632 -4.204 -4.663 1.00 86.44 170 LEU A CA 1
ATOM 1352 C C . LEU A 1 170 ? 5.371 -4.731 -3.968 1.00 86.44 170 LEU A C 1
ATOM 1354 O O . LEU A 1 170 ? 4.585 -5.488 -4.543 1.00 86.44 170 LEU A O 1
ATOM 1358 N N . ASN A 1 171 ? 5.184 -4.306 -2.720 1.00 88.50 171 ASN A N 1
ATOM 1359 C CA . ASN A 1 171 ? 4.014 -4.631 -1.910 1.00 88.50 171 ASN A CA 1
ATOM 1360 C C . ASN A 1 171 ? 3.317 -3.344 -1.502 1.00 88.50 171 ASN A C 1
ATOM 1362 O O . ASN A 1 171 ? 3.970 -2.320 -1.293 1.00 88.50 171 ASN A O 1
ATOM 1366 N N . PHE A 1 172 ? 2.001 -3.411 -1.352 1.00 90.44 172 PHE A N 1
ATOM 1367 C CA . PHE A 1 172 ? 1.195 -2.248 -1.025 1.00 90.44 172 PHE A CA 1
ATOM 1368 C C . PHE A 1 172 ? 0.241 -2.573 0.116 1.00 90.44 172 PHE A C 1
ATOM 1370 O O . PHE A 1 172 ? -0.333 -3.655 0.178 1.00 90.44 172 PHE A O 1
ATOM 1377 N N . ARG A 1 173 ? 0.019 -1.617 1.009 1.00 92.56 173 ARG A N 1
ATOM 1378 C CA . ARG A 1 173 ? -1.191 -1.574 1.812 1.00 92.56 173 ARG A CA 1
ATOM 1379 C C . ARG A 1 173 ? -2.334 -1.274 0.840 1.00 92.56 173 ARG A C 1
ATOM 1381 O O . ARG A 1 173 ? -2.228 -0.273 0.126 1.00 92.56 173 ARG A O 1
ATOM 1388 N N . PRO A 1 174 ? -3.378 -2.106 0.779 1.00 92.19 174 PRO A N 1
ATOM 1389 C CA . PRO A 1 174 ? -4.515 -1.850 -0.094 1.00 92.19 174 PRO A CA 1
ATOM 1390 C C . PRO A 1 174 ? -5.313 -0.631 0.382 1.00 92.19 174 PRO A C 1
ATOM 1392 O O . PRO A 1 174 ? -5.220 -0.234 1.547 1.00 92.19 174 PRO A O 1
ATOM 1395 N N . LYS A 1 175 ? -6.133 -0.072 -0.513 1.00 91.94 175 LYS A N 1
ATOM 1396 C CA . LYS A 1 175 ? -7.228 0.826 -0.126 1.00 91.94 175 LYS A CA 1
ATOM 1397 C C . LYS A 1 175 ? -8.125 0.089 0.866 1.00 91.94 175 LYS A C 1
ATOM 1399 O O . LYS A 1 175 ? -8.417 -1.089 0.652 1.00 91.94 175 LYS A O 1
ATOM 1404 N N . LEU A 1 176 ? -8.556 0.758 1.930 1.00 93.19 176 LEU A N 1
ATOM 1405 C CA . LEU A 1 176 ? -9.490 0.188 2.897 1.00 93.19 176 LEU A CA 1
ATOM 1406 C C . LEU A 1 176 ? -10.798 0.974 2.880 1.00 93.19 176 LEU A C 1
ATOM 1408 O O . LEU A 1 176 ? -10.798 2.197 2.983 1.00 93.19 176 LEU A O 1
ATOM 1412 N N . GLU A 1 177 ? -11.902 0.247 2.800 1.00 93.62 177 GLU A N 1
ATOM 1413 C CA . GLU A 1 177 ? -13.254 0.776 2.945 1.00 93.62 177 GLU A CA 1
ATOM 1414 C C . GLU A 1 177 ? -13.948 -0.032 4.036 1.00 93.62 177 GLU A C 1
ATOM 1416 O O . GLU A 1 177 ? -14.024 -1.257 3.951 1.00 93.62 177 GLU A O 1
ATOM 1421 N N . ASP A 1 178 ? -14.347 0.635 5.118 1.00 94.12 178 ASP A N 1
ATOM 1422 C CA . ASP A 1 178 ? -14.933 0.004 6.307 1.00 94.12 178 ASP A CA 1
ATOM 1423 C C . ASP A 1 178 ? -14.037 -1.098 6.912 1.00 94.12 178 ASP A C 1
ATOM 1425 O O . ASP A 1 178 ? -14.492 -2.104 7.457 1.00 94.12 178 ASP A O 1
ATOM 1429 N N . GLY A 1 179 ? -12.716 -0.919 6.793 1.00 91.88 179 GLY A N 1
ATOM 1430 C CA . GLY A 1 179 ? -11.705 -1.893 7.217 1.00 91.88 179 GLY A CA 1
ATOM 1431 C C . GLY A 1 179 ? -11.518 -3.083 6.270 1.00 91.88 179 GLY A C 1
ATOM 1432 O O . GLY A 1 179 ? -10.663 -3.931 6.532 1.00 91.88 179 GLY A O 1
ATOM 1433 N N . ALA A 1 180 ? -12.269 -3.146 5.169 1.00 94.00 180 ALA A N 1
ATOM 1434 C CA . ALA A 1 180 ? -12.136 -4.166 4.142 1.00 94.00 180 ALA A CA 1
ATOM 1435 C C . ALA A 1 180 ? -11.187 -3.701 3.016 1.00 94.00 180 ALA A C 1
ATOM 1437 O O . ALA A 1 180 ? -11.359 -2.607 2.476 1.00 94.00 180 ALA A O 1
ATOM 1438 N N . PRO A 1 181 ? -10.203 -4.525 2.620 1.00 93.31 181 PRO A N 1
ATOM 1439 C CA . PRO A 1 181 ? -9.342 -4.256 1.472 1.00 93.31 181 PRO A CA 1
ATOM 1440 C C . PRO A 1 181 ? -10.112 -4.193 0.157 1.00 93.31 181 PRO A C 1
ATOM 1442 O O . PRO A 1 181 ? -10.826 -5.135 -0.183 1.00 93.31 181 PRO A O 1
ATOM 1445 N N . GLN A 1 182 ? -9.880 -3.139 -0.619 1.00 91.25 182 GLN A N 1
ATOM 1446 C CA . GLN A 1 182 ? -10.474 -2.935 -1.937 1.00 91.25 182 GLN A CA 1
ATOM 1447 C C . GLN A 1 182 ? -9.411 -2.944 -3.031 1.00 91.25 182 GLN A C 1
ATOM 1449 O O . GLN A 1 182 ? -8.264 -2.541 -2.815 1.00 91.25 182 GLN A O 1
ATOM 1454 N N . SER A 1 183 ? -9.805 -3.401 -4.219 1.00 89.44 183 SER A N 1
ATOM 1455 C CA . SER A 1 183 ? -8.973 -3.276 -5.412 1.00 89.44 183 SER A CA 1
ATOM 1456 C C . SER A 1 183 ? -9.017 -1.855 -5.963 1.00 89.44 183 SER A C 1
ATOM 1458 O O . SER A 1 183 ? -10.073 -1.223 -5.946 1.00 89.44 183 SER A O 1
ATOM 1460 N N . VAL A 1 184 ? -7.908 -1.375 -6.517 1.00 90.75 184 VAL A N 1
ATOM 1461 C CA . VAL A 1 184 ? -7.828 -0.035 -7.112 1.00 90.75 184 VAL A CA 1
ATOM 1462 C C . VAL A 1 184 ? -6.854 -0.022 -8.284 1.00 90.75 184 VAL A C 1
ATOM 1464 O O . VAL A 1 184 ? -5.871 -0.763 -8.295 1.00 90.75 184 VAL A O 1
ATOM 1467 N N . ASN A 1 185 ? -7.126 0.813 -9.282 1.00 91.56 185 ASN A N 1
ATOM 1468 C CA . ASN A 1 185 ? -6.192 1.035 -10.378 1.00 91.56 185 ASN A CA 1
ATOM 1469 C C . ASN A 1 185 ? -5.144 2.058 -9.950 1.00 91.56 185 ASN A C 1
ATOM 1471 O O . ASN A 1 185 ? -5.441 3.027 -9.251 1.00 91.56 185 ASN A O 1
ATOM 1475 N N . ALA A 1 186 ? -3.906 1.838 -10.365 1.00 91.00 186 ALA A N 1
ATOM 1476 C CA . ALA A 1 186 ? -2.805 2.687 -9.969 1.00 91.00 186 ALA A CA 1
ATOM 1477 C C . ALA A 1 186 ? -1.830 2.915 -11.115 1.00 91.00 186 ALA A C 1
ATOM 1479 O O . ALA A 1 186 ? -1.687 2.085 -12.017 1.00 91.00 186 ALA A O 1
ATOM 1480 N N . THR A 1 187 ? -1.130 4.041 -11.038 1.00 92.06 187 THR A N 1
ATOM 1481 C CA . THR A 1 187 ? 0.053 4.302 -11.847 1.00 92.06 187 THR A CA 1
ATOM 1482 C C . THR A 1 187 ? 1.291 4.397 -10.967 1.00 92.06 187 THR A C 1
ATOM 1484 O O . THR A 1 187 ? 1.224 4.777 -9.796 1.00 92.06 187 THR A O 1
ATOM 1487 N N . LEU A 1 188 ? 2.443 4.022 -11.517 1.00 90.31 188 LEU A N 1
ATOM 1488 C CA . LEU A 1 188 ? 3.737 4.123 -10.853 1.00 90.31 188 LEU A CA 1
ATOM 1489 C C . LEU A 1 188 ? 4.741 4.770 -11.794 1.00 90.31 188 LEU A C 1
ATOM 1491 O O . LEU A 1 188 ? 5.044 4.209 -12.845 1.00 90.31 188 LEU A O 1
ATOM 1495 N N . SER A 1 189 ? 5.293 5.902 -11.369 1.00 90.56 189 SER A N 1
ATOM 1496 C CA . SER A 1 189 ? 6.543 6.426 -11.910 1.00 90.56 189 SER A CA 1
ATOM 1497 C C . SER A 1 189 ? 7.714 5.699 -11.249 1.00 90.56 189 SER A C 1
ATOM 1499 O O . SER A 1 189 ? 7.861 5.725 -10.023 1.00 90.56 189 SER A O 1
ATOM 1501 N N . TYR A 1 190 ? 8.511 5.003 -12.053 1.00 88.12 190 TYR A N 1
ATOM 1502 C CA . TYR A 1 190 ? 9.694 4.263 -11.635 1.00 88.12 190 TYR A CA 1
ATOM 1503 C C . TYR A 1 190 ? 10.956 4.961 -12.135 1.00 88.12 190 TYR A C 1
ATOM 1505 O O . TYR A 1 190 ? 11.083 5.229 -13.330 1.00 88.12 190 TYR A O 1
ATOM 1513 N N . GLN A 1 191 ? 11.914 5.162 -11.236 1.00 87.12 191 GLN A N 1
ATOM 1514 C CA . GLN A 1 191 ? 13.236 5.706 -11.531 1.00 87.12 191 GLN A CA 1
ATOM 1515 C C . GLN A 1 191 ? 14.326 4.765 -11.005 1.00 87.12 191 GLN A C 1
ATOM 1517 O O . GLN A 1 191 ? 14.194 4.174 -9.924 1.00 87.12 191 GLN A O 1
ATOM 1522 N N . PHE A 1 192 ? 15.424 4.643 -11.752 1.00 83.50 192 PHE A N 1
ATOM 1523 C CA . PHE A 1 192 ? 16.628 3.983 -11.250 1.00 83.50 192 PHE A CA 1
ATOM 1524 C C . PHE A 1 192 ? 17.292 4.817 -10.144 1.00 83.50 192 PHE A C 1
ATOM 1526 O O . PHE A 1 192 ? 16.941 5.974 -9.895 1.00 83.50 192 PHE A O 1
ATOM 1533 N N . ALA A 1 193 ? 18.240 4.199 -9.443 1.00 77.38 193 ALA A N 1
ATOM 1534 C CA . ALA A 1 193 ? 19.117 4.947 -8.555 1.00 77.38 193 ALA A CA 1
ATOM 1535 C C . ALA A 1 193 ? 19.885 5.992 -9.375 1.00 77.38 193 ALA A C 1
ATOM 1537 O O . ALA A 1 193 ? 20.289 5.692 -10.497 1.00 77.38 193 ALA A O 1
ATOM 1538 N N . GLY A 1 194 ? 20.063 7.197 -8.823 1.00 67.38 194 GLY A N 1
ATOM 1539 C CA . GLY A 1 194 ? 21.037 8.134 -9.389 1.00 67.38 194 GLY A CA 1
ATOM 1540 C C . GLY A 1 194 ? 22.443 7.547 -9.274 1.00 67.38 194 GLY A C 1
ATOM 1541 O O . GLY A 1 194 ? 22.688 6.740 -8.370 1.00 67.38 194 GLY A O 1
ATOM 1542 N N . GLU A 1 195 ? 23.326 7.916 -10.199 1.00 52.59 195 GLU A N 1
ATOM 1543 C CA . GLU A 1 195 ? 24.762 7.629 -10.070 1.00 52.59 195 GLU A CA 1
ATOM 1544 C C . GLU A 1 195 ? 25.401 8.407 -8.914 1.00 52.59 195 GLU A C 1
ATOM 1546 O O . GLU A 1 195 ? 24.998 9.571 -8.682 1.00 52.59 195 GLU A O 1
#